Protein AF-A0A9P6WBA4-F1 (afdb_monomer_lite)

pLDDT: mean 80.74, std 16.91, range [35.25, 97.69]

Organism: Maudiozyma exigua (NCBI:txid34358)

Foldseek 3Di:
DDLVVLLLLLLVLVLLLVVLVVLLVVLVVVVVVCVVVVDDDPPVPVSVVVNVVSVVVNVVSVVVNVVSVVVSVVVCPDPDDDDDDNLCVLQVQLVVLQVVLVVVVVVVPDLVSSLVSLVSSLVSLVSLVPPPVPPDPPDDPPPPPDDNPDDPVVNVVSVVVSVVSVVVSVVSVVVVVVVVPDPDDDPDD

Radius of gyration: 21.52 Å; chains: 1; bounding box: 48×43×70 Å

Structure (mmCIF, N/CA/C/O backbone):
data_AF-A0A9P6WBA4-F1
#
_entry.id   AF-A0A9P6WBA4-F1
#
loop_
_atom_site.group_PDB
_atom_site.id
_atom_site.type_symbol
_atom_site.label_atom_id
_atom_site.label_alt_id
_atom_site.label_comp_id
_atom_site.label_asym_id
_atom_site.label_entity_id
_atom_site.label_seq_id
_atom_site.pdbx_PDB_ins_code
_atom_site.Cartn_x
_atom_site.Cartn_y
_atom_site.Cartn_z
_atom_site.occupancy
_atom_site.B_iso_or_equiv
_atom_site.auth_seq_id
_atom_site.auth_comp_id
_atom_site.auth_asym_id
_atom_site.auth_atom_id
_atom_site.pdbx_PDB_model_num
ATOM 1 N N . MET A 1 1 ? 5.058 -15.489 -19.023 1.00 56.38 1 MET A N 1
ATOM 2 C CA . MET A 1 1 ? 4.814 -14.542 -17.917 1.00 56.38 1 MET A CA 1
ATOM 3 C C . MET A 1 1 ? 4.386 -13.264 -18.589 1.00 56.38 1 MET A C 1
ATOM 5 O O . MET A 1 1 ? 5.094 -12.830 -19.488 1.00 56.38 1 MET A O 1
ATOM 9 N N . ASP A 1 2 ? 3.200 -12.772 -18.265 1.00 76.56 2 ASP A N 1
ATOM 10 C CA . ASP A 1 2 ? 2.519 -11.783 -19.099 1.00 76.56 2 ASP A CA 1
ATOM 11 C C . ASP A 1 2 ? 3.189 -10.408 -18.973 1.00 76.56 2 ASP A C 1
ATOM 13 O O . ASP A 1 2 ? 3.532 -9.987 -17.870 1.00 76.56 2 ASP A O 1
ATOM 17 N N . LEU A 1 3 ? 3.394 -9.713 -20.099 1.00 82.25 3 LEU A N 1
ATOM 18 C CA . LEU A 1 3 ? 4.033 -8.386 -20.162 1.00 82.25 3 LEU A CA 1
ATOM 19 C C . LEU A 1 3 ? 3.347 -7.369 -19.229 1.00 82.25 3 LEU A C 1
ATOM 21 O O . LEU A 1 3 ? 4.012 -6.547 -18.601 1.00 82.25 3 LEU A O 1
ATOM 25 N N . VAL A 1 4 ? 2.027 -7.501 -19.071 1.00 85.19 4 VAL A N 1
ATOM 26 C CA . VAL A 1 4 ? 1.194 -6.736 -18.131 1.00 85.19 4 VAL A CA 1
ATOM 27 C C . VAL A 1 4 ? 1.696 -6.882 -16.693 1.00 85.19 4 VAL A C 1
ATOM 29 O O . VAL A 1 4 ? 1.891 -5.882 -16.014 1.00 85.19 4 VAL A O 1
ATOM 32 N N . LEU A 1 5 ? 2.016 -8.101 -16.247 1.00 87.75 5 LEU A N 1
ATOM 33 C CA . LEU A 1 5 ? 2.497 -8.347 -14.885 1.00 87.75 5 LEU A CA 1
ATOM 34 C C . LEU A 1 5 ? 3.852 -7.672 -14.627 1.00 87.75 5 LEU A C 1
ATOM 36 O O . LEU A 1 5 ? 4.105 -7.189 -13.525 1.00 87.75 5 LEU A O 1
ATOM 40 N N . TYR A 1 6 ? 4.732 -7.626 -15.634 1.00 88.19 6 TYR A N 1
ATOM 41 C CA . TYR A 1 6 ? 5.999 -6.904 -15.513 1.00 88.19 6 TYR A CA 1
ATOM 42 C C . TYR A 1 6 ? 5.783 -5.394 -15.411 1.00 88.19 6 TYR A C 1
ATOM 44 O O . TYR A 1 6 ? 6.399 -4.764 -14.551 1.00 88.19 6 TYR A O 1
ATOM 52 N N . LYS A 1 7 ? 4.889 -4.832 -16.233 1.00 87.12 7 LYS A N 1
ATOM 53 C CA . LYS A 1 7 ? 4.515 -3.414 -16.181 1.00 87.12 7 LYS A CA 1
ATOM 54 C C . LYS A 1 7 ? 3.852 -3.038 -14.841 1.00 87.12 7 LYS A C 1
ATOM 56 O O . LYS A 1 7 ? 4.224 -2.044 -14.233 1.00 87.12 7 LYS A O 1
ATOM 61 N N . GLU A 1 8 ? 2.945 -3.856 -14.316 1.00 90.38 8 GLU A N 1
ATOM 62 C CA . GLU A 1 8 ? 2.339 -3.653 -12.990 1.00 90.38 8 GLU A CA 1
ATOM 63 C C . GLU A 1 8 ? 3.384 -3.691 -11.871 1.00 90.38 8 GLU A C 1
ATOM 65 O O . GLU A 1 8 ? 3.432 -2.813 -11.004 1.00 90.38 8 GLU A O 1
ATOM 70 N N . ALA A 1 9 ? 4.257 -4.700 -11.904 1.00 91.44 9 ALA A N 1
ATOM 71 C CA . ALA A 1 9 ? 5.277 -4.884 -10.886 1.00 91.44 9 ALA A CA 1
ATOM 72 C C . ALA A 1 9 ? 6.287 -3.730 -10.868 1.00 91.44 9 ALA A C 1
ATOM 74 O O . ALA A 1 9 ? 6.623 -3.251 -9.783 1.00 91.44 9 ALA A O 1
ATOM 75 N N . ILE A 1 10 ? 6.760 -3.259 -12.031 1.00 90.56 10 ILE A N 1
ATOM 76 C CA . ILE A 1 10 ? 7.707 -2.136 -12.073 1.00 90.56 10 ILE A CA 1
ATOM 77 C C . ILE A 1 10 ? 7.078 -0.865 -11.500 1.00 90.56 10 ILE A C 1
ATOM 79 O O . ILE A 1 10 ? 7.706 -0.220 -10.663 1.00 90.56 10 ILE A O 1
ATOM 83 N N . THR A 1 11 ? 5.827 -0.555 -11.845 1.00 88.88 11 THR A N 1
ATOM 84 C CA . THR A 1 11 ? 5.120 0.628 -11.335 1.00 88.88 11 THR A CA 1
ATOM 85 C C . THR A 1 11 ? 4.971 0.584 -9.809 1.00 88.88 11 THR A C 1
ATOM 87 O O . THR A 1 11 ? 5.241 1.572 -9.123 1.00 88.88 11 THR A O 1
ATOM 90 N N . LEU A 1 12 ? 4.640 -0.583 -9.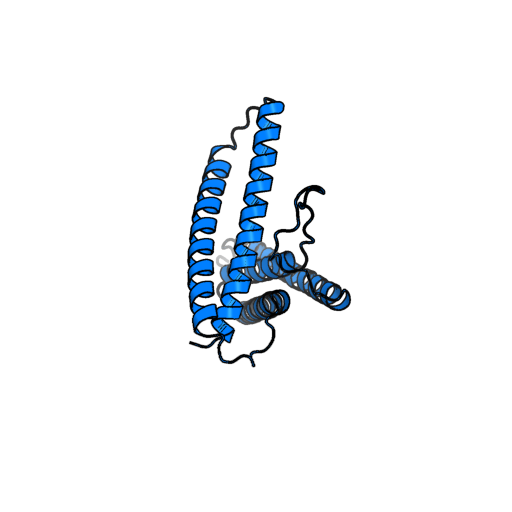241 1.00 91.75 12 LEU A N 1
ATOM 91 C CA . LEU A 1 12 ? 4.576 -0.775 -7.786 1.00 91.75 12 LEU A CA 1
ATOM 92 C C . LEU A 1 12 ? 5.949 -0.643 -7.104 1.00 91.75 12 LEU A C 1
ATOM 94 O O . LEU A 1 12 ? 6.053 -0.059 -6.018 1.00 91.75 12 LEU A O 1
ATOM 98 N N . TYR A 1 13 ? 7.012 -1.174 -7.717 1.00 93.25 13 TYR A N 1
ATOM 99 C CA . TYR A 1 13 ? 8.366 -1.034 -7.179 1.00 93.25 13 TYR A CA 1
ATOM 100 C C . TYR A 1 13 ? 8.850 0.414 -7.215 1.00 93.25 13 TYR A C 1
ATOM 102 O O . TYR A 1 13 ? 9.441 0.862 -6.234 1.00 93.25 13 TYR A O 1
ATOM 110 N N . LEU A 1 14 ? 8.559 1.161 -8.283 1.00 90.75 14 LEU A N 1
ATOM 111 C CA . LEU A 1 14 ? 8.896 2.582 -8.378 1.00 90.75 14 LEU A CA 1
ATOM 112 C C . LEU A 1 14 ? 8.199 3.396 -7.281 1.00 90.75 14 LEU A C 1
ATOM 114 O O . LEU A 1 14 ? 8.878 4.132 -6.566 1.00 90.75 14 LEU A O 1
ATOM 118 N N . LYS A 1 15 ? 6.896 3.177 -7.039 1.00 90.06 15 LYS A N 1
ATOM 119 C CA . LYS A 1 15 ? 6.202 3.842 -5.920 1.00 90.06 15 LYS A CA 1
ATOM 120 C C . LYS A 1 15 ? 6.785 3.464 -4.559 1.00 90.06 15 LYS A C 1
ATOM 122 O O . LYS A 1 15 ? 6.903 4.300 -3.667 1.00 90.06 15 LYS A O 1
ATOM 127 N N . SER A 1 16 ? 7.188 2.206 -4.388 1.00 92.31 16 SER A N 1
ATOM 128 C CA . SER A 1 16 ? 7.844 1.764 -3.152 1.00 92.31 16 SER A CA 1
ATOM 129 C C . SER A 1 16 ? 9.176 2.492 -2.934 1.00 92.31 16 SER A C 1
ATOM 131 O O . SER A 1 16 ? 9.456 2.937 -1.823 1.00 92.31 16 SER A O 1
ATOM 133 N N . LEU A 1 17 ? 9.984 2.648 -3.987 1.00 92.56 17 LEU A N 1
ATOM 134 C CA . LEU A 1 17 ? 11.254 3.378 -3.938 1.00 92.56 17 LEU A CA 1
ATOM 135 C C . LEU A 1 17 ? 11.052 4.863 -3.623 1.00 92.56 17 LEU A C 1
ATOM 137 O O . LEU A 1 17 ? 11.811 5.417 -2.830 1.00 92.56 17 LEU A O 1
ATOM 141 N N . GLU A 1 18 ? 10.015 5.484 -4.183 1.00 90.00 18 GLU A N 1
ATOM 142 C CA . GLU A 1 18 ? 9.620 6.866 -3.894 1.00 90.00 18 GLU A CA 1
ATOM 143 C C . GLU A 1 18 ? 9.323 7.062 -2.397 1.00 90.00 18 GLU A C 1
ATOM 145 O O . GLU A 1 18 ? 9.948 7.897 -1.741 1.00 90.00 18 GLU A O 1
ATOM 150 N N . ILE A 1 19 ? 8.464 6.217 -1.812 1.00 89.88 19 ILE A N 1
ATOM 151 C CA . ILE A 1 19 ? 8.088 6.290 -0.388 1.00 89.88 19 ILE A CA 1
ATOM 152 C C . ILE A 1 19 ? 9.297 6.045 0.528 1.00 89.88 19 ILE A C 1
ATOM 154 O O . ILE A 1 19 ? 9.482 6.731 1.541 1.00 89.88 19 ILE A O 1
ATOM 158 N N . LEU A 1 20 ? 10.144 5.069 0.190 1.00 92.50 20 LEU A N 1
ATOM 159 C CA . LEU A 1 20 ? 11.355 4.759 0.957 1.00 92.50 20 LEU A CA 1
ATOM 160 C C . LEU A 1 20 ? 12.369 5.909 0.889 1.00 92.50 20 LEU A C 1
ATOM 162 O O . LEU A 1 20 ? 12.943 6.282 1.914 1.00 92.50 20 LEU A O 1
ATOM 166 N N . SER A 1 21 ? 12.542 6.513 -0.290 1.00 91.19 21 SER A N 1
ATOM 167 C CA . SER A 1 21 ? 13.379 7.699 -0.490 1.00 91.19 21 SER A CA 1
ATOM 168 C C . SER A 1 21 ? 12.870 8.884 0.336 1.00 91.19 21 SER A C 1
ATOM 170 O O . SER A 1 21 ? 13.632 9.475 1.103 1.00 91.19 21 SER A O 1
ATOM 172 N N . LYS A 1 22 ? 11.561 9.167 0.287 1.00 88.88 22 LYS A N 1
ATOM 173 C CA . LYS A 1 22 ? 10.895 10.209 1.089 1.00 88.88 22 LYS A CA 1
ATOM 174 C C . LYS A 1 22 ? 11.114 10.003 2.591 1.00 88.88 22 LYS A C 1
ATOM 176 O O . LYS A 1 22 ? 11.488 10.934 3.306 1.00 88.88 22 LYS A O 1
ATOM 181 N N . SER A 1 23 ? 10.979 8.763 3.060 1.00 89.62 23 SER A N 1
ATOM 182 C CA . SER A 1 23 ? 11.225 8.388 4.461 1.00 89.62 23 SER A CA 1
ATOM 183 C C . SER A 1 23 ? 12.684 8.621 4.881 1.00 89.62 23 SER A C 1
ATOM 185 O O . SER A 1 23 ? 12.949 9.114 5.983 1.00 89.62 23 SER A O 1
ATOM 187 N N . MET A 1 24 ? 13.639 8.317 3.996 1.00 88.12 24 MET A N 1
ATOM 188 C CA . MET A 1 24 ? 15.066 8.553 4.227 1.00 88.12 24 MET A CA 1
ATOM 189 C C . MET A 1 24 ? 15.394 10.052 4.285 1.00 88.12 24 MET A C 1
ATOM 191 O O . MET A 1 24 ? 16.079 10.487 5.212 1.00 88.12 24 MET A O 1
ATOM 195 N N . LYS A 1 25 ? 14.859 10.854 3.352 1.00 88.81 25 LYS A N 1
ATOM 196 C CA . LYS A 1 25 ? 15.026 12.319 3.326 1.00 88.81 25 LYS A CA 1
ATOM 197 C C . LYS A 1 25 ? 14.477 12.973 4.592 1.00 88.81 25 LYS A C 1
ATOM 199 O O . LYS A 1 25 ? 15.194 13.727 5.248 1.00 88.81 25 LYS A O 1
ATOM 204 N N . MET A 1 26 ? 13.249 12.624 4.984 1.00 86.31 26 MET A N 1
ATOM 205 C CA . MET A 1 26 ? 12.617 13.121 6.211 1.00 86.31 26 MET A CA 1
ATOM 206 C C . MET A 1 26 ? 13.459 12.790 7.450 1.00 86.31 26 MET A C 1
ATOM 208 O O . MET A 1 26 ? 13.725 13.657 8.285 1.00 86.31 26 MET A O 1
ATOM 212 N N . THR A 1 27 ? 13.941 11.547 7.548 1.00 86.69 27 THR A N 1
ATOM 213 C CA . THR A 1 27 ? 14.783 11.131 8.677 1.00 86.69 27 THR A CA 1
ATOM 214 C C . THR A 1 27 ? 16.120 11.874 8.693 1.00 86.69 27 THR A C 1
ATOM 216 O O . THR A 1 27 ? 16.582 12.283 9.758 1.00 86.69 27 THR A O 1
ATOM 219 N N . SER A 1 28 ? 16.727 12.100 7.524 1.00 85.69 28 SER A N 1
ATOM 220 C CA . SER A 1 28 ? 17.975 12.856 7.403 1.00 85.69 28 SER A CA 1
ATOM 221 C C . SER A 1 28 ? 17.799 14.317 7.816 1.00 85.69 28 SER A C 1
ATOM 223 O O . SER A 1 28 ? 18.623 14.835 8.565 1.00 85.69 28 SER A O 1
ATOM 225 N N . LEU A 1 29 ? 16.721 14.977 7.376 1.00 84.81 29 LEU A N 1
ATOM 226 C CA . LEU A 1 29 ? 16.421 16.365 7.738 1.00 84.81 29 LEU A CA 1
ATOM 227 C C . LEU A 1 29 ? 16.250 16.516 9.254 1.00 84.81 29 LEU A C 1
ATOM 229 O O . LEU A 1 29 ? 16.840 17.405 9.868 1.00 84.81 29 LEU A O 1
ATOM 233 N N . TRP A 1 30 ? 15.491 15.606 9.871 1.00 83.88 30 TRP A N 1
ATOM 234 C CA . TRP A 1 30 ? 15.334 15.570 11.322 1.00 83.88 30 TRP A CA 1
ATOM 235 C C . TRP A 1 30 ? 16.675 15.366 12.037 1.00 83.88 30 TRP A C 1
ATOM 237 O O . TRP A 1 30 ? 16.968 16.063 13.008 1.00 83.88 30 TRP A O 1
ATOM 247 N N . TRP A 1 31 ? 17.516 14.452 11.538 1.00 82.38 31 TRP A N 1
ATOM 248 C CA . TRP A 1 31 ? 18.834 14.179 12.111 1.00 82.38 31 TRP A CA 1
ATOM 249 C C . TRP A 1 31 ? 19.738 15.417 12.079 1.00 82.38 31 TRP A C 1
ATOM 251 O O . TRP A 1 31 ? 20.352 15.742 13.096 1.00 82.38 31 TRP A O 1
ATOM 261 N N . PHE A 1 32 ? 19.784 16.152 10.962 1.00 81.38 32 PHE A N 1
ATOM 262 C CA . PHE A 1 32 ? 20.559 17.394 10.858 1.00 81.38 32 PHE A CA 1
ATOM 263 C C . PHE A 1 32 ? 20.049 18.479 11.813 1.00 81.38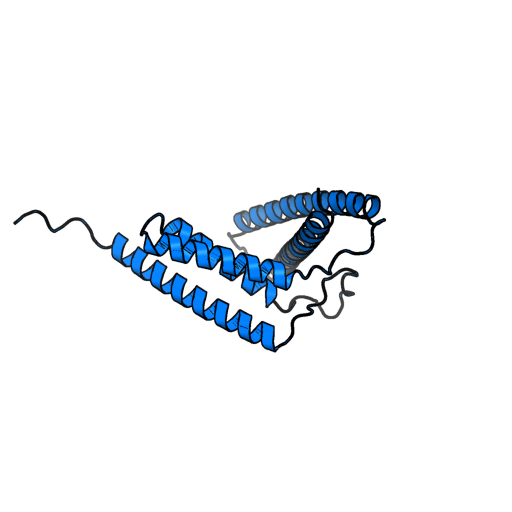 32 PHE A C 1
ATOM 265 O O . PHE A 1 32 ? 20.843 19.044 12.564 1.00 81.38 32 PHE A O 1
ATOM 272 N N . ASN A 1 33 ? 18.732 18.698 11.868 1.00 81.19 33 ASN A N 1
ATOM 273 C CA . ASN A 1 33 ? 18.113 19.671 12.777 1.00 81.19 33 ASN A CA 1
ATOM 274 C C . ASN A 1 33 ? 18.321 19.318 14.262 1.00 81.19 33 ASN A C 1
ATOM 276 O O . ASN A 1 33 ? 18.331 20.189 15.132 1.00 81.19 33 ASN A O 1
ATOM 280 N N . GLN A 1 34 ? 18.507 18.036 14.579 1.00 75.81 34 GLN A N 1
ATOM 281 C CA . GLN A 1 34 ? 18.843 17.615 15.936 1.00 75.81 34 GLN A CA 1
ATOM 282 C C . GLN A 1 34 ? 20.286 17.926 16.320 1.00 75.81 34 GLN A C 1
ATOM 284 O O . GLN A 1 34 ? 20.529 18.356 17.449 1.00 75.81 34 GLN A O 1
ATOM 289 N N . HIS A 1 35 ? 21.232 17.771 15.390 1.00 65.06 35 HIS A N 1
ATOM 290 C CA . HIS A 1 35 ? 22.630 18.137 15.635 1.00 65.06 35 HIS A CA 1
ATOM 291 C C . HIS A 1 35 ? 22.792 19.647 15.830 1.00 65.06 35 HIS A C 1
ATOM 293 O O . HIS A 1 35 ? 23.635 20.064 16.621 1.00 65.06 35 HIS A O 1
ATOM 299 N N . THR A 1 36 ? 21.962 20.470 15.180 1.00 71.19 36 THR A N 1
ATOM 300 C CA . THR A 1 36 ? 21.986 21.928 15.375 1.00 71.19 36 THR A CA 1
ATOM 301 C C . THR A 1 36 ? 21.398 22.358 16.719 1.00 71.19 36 THR A C 1
ATOM 303 O O . THR A 1 36 ? 21.879 23.321 17.309 1.00 71.19 36 THR A O 1
ATOM 306 N N . ASN A 1 37 ? 20.389 21.646 17.231 1.00 73.69 37 ASN A N 1
ATOM 307 C CA . ASN A 1 37 ? 19.654 22.044 18.439 1.00 73.69 37 ASN A CA 1
ATOM 308 C C . ASN A 1 37 ? 20.171 21.405 19.741 1.00 73.69 37 ASN A C 1
ATOM 310 O O . ASN A 1 37 ? 19.637 21.697 20.809 1.00 73.69 37 ASN A O 1
ATOM 314 N N . ASN A 1 38 ? 21.202 20.551 19.675 1.00 65.31 38 ASN A N 1
ATOM 315 C CA . ASN A 1 38 ? 21.869 19.930 20.830 1.00 65.31 38 ASN A CA 1
ATOM 316 C C . ASN A 1 38 ? 20.897 19.249 21.826 1.00 65.31 38 ASN A C 1
ATOM 318 O O . ASN A 1 38 ? 21.146 19.205 23.033 1.00 65.31 38 ASN A O 1
ATOM 322 N N . THR A 1 39 ? 19.760 18.729 21.340 1.00 66.44 39 THR A N 1
ATOM 323 C CA . THR A 1 39 ? 18.775 18.061 22.200 1.00 66.44 39 THR A CA 1
ATOM 324 C C . THR A 1 39 ? 19.095 16.569 22.313 1.00 66.44 39 THR A C 1
ATOM 326 O O . THR A 1 39 ? 18.863 15.761 21.410 1.00 66.44 39 THR A O 1
ATOM 329 N N . SER A 1 40 ? 19.657 16.183 23.457 1.00 58.06 40 SER A N 1
ATOM 330 C CA . SER A 1 40 ? 19.949 14.789 23.796 1.00 58.06 40 SER A CA 1
ATOM 331 C C . SER A 1 40 ? 18.656 13.973 23.822 1.00 58.06 40 SER A C 1
ATOM 333 O O . SER A 1 40 ? 17.854 14.113 24.744 1.00 58.06 40 SER A O 1
ATOM 335 N N . THR A 1 41 ? 18.423 13.115 22.826 1.00 59.81 41 THR A N 1
ATOM 336 C CA . THR A 1 41 ? 17.193 12.308 22.762 1.00 59.81 41 THR A CA 1
ATOM 337 C C . THR A 1 41 ? 17.473 10.807 22.710 1.00 59.81 41 THR A C 1
ATOM 339 O O . THR A 1 41 ? 18.007 10.258 21.752 1.00 59.81 41 THR A O 1
ATOM 342 N N . SER A 1 42 ? 17.009 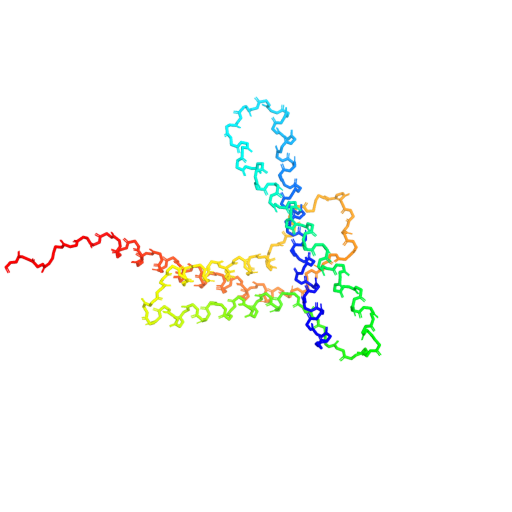10.139 23.767 1.00 56.19 42 SER A N 1
ATOM 343 C CA . SER A 1 42 ? 16.999 8.697 24.062 1.00 56.19 42 SER A CA 1
ATOM 344 C C . SER A 1 42 ? 16.326 7.787 23.008 1.00 56.19 42 SER A C 1
ATOM 346 O O . SER A 1 42 ? 16.254 6.577 23.208 1.00 56.19 42 SER A O 1
ATOM 348 N N . ASN A 1 43 ? 15.825 8.326 21.891 1.00 60.28 43 ASN A N 1
ATOM 349 C CA . ASN A 1 43 ? 15.030 7.596 20.892 1.00 60.28 43 ASN A CA 1
ATOM 350 C C . ASN A 1 43 ? 15.836 7.159 19.649 1.00 60.28 43 ASN A C 1
ATOM 352 O O . ASN A 1 43 ? 15.256 6.693 18.667 1.00 60.28 43 ASN A O 1
ATOM 356 N N . SER A 1 44 ? 17.169 7.281 19.681 1.00 69.69 44 SER A N 1
ATOM 357 C CA . SER A 1 44 ? 18.036 7.043 18.518 1.00 69.69 44 SER A CA 1
ATOM 358 C C . SER A 1 44 ? 18.066 5.588 18.044 1.00 69.69 44 SER A C 1
ATOM 360 O O . SER A 1 44 ? 18.164 5.361 16.843 1.00 69.69 44 SER A O 1
ATOM 362 N N . LEU A 1 45 ? 17.943 4.596 18.936 1.00 80.81 45 LEU A N 1
ATOM 363 C CA . LEU A 1 45 ? 18.128 3.189 18.554 1.00 80.81 45 LEU A CA 1
ATOM 364 C C . LEU A 1 45 ? 17.012 2.679 17.634 1.00 80.81 45 LEU A C 1
ATOM 366 O O . LEU A 1 45 ? 17.293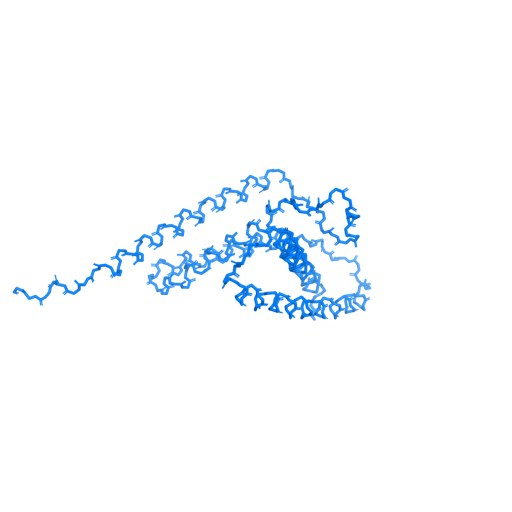 2.083 16.599 1.00 80.81 45 LEU A O 1
ATOM 370 N N . ARG A 1 46 ? 15.743 2.942 17.976 1.00 84.00 46 ARG A N 1
ATOM 371 C CA . ARG A 1 46 ? 14.598 2.514 17.154 1.00 84.00 46 ARG A CA 1
ATOM 372 C C . ARG A 1 46 ? 14.591 3.219 15.799 1.00 84.00 46 ARG A C 1
ATOM 374 O O . ARG A 1 46 ? 14.292 2.585 14.794 1.00 84.00 46 ARG A O 1
ATOM 381 N N . LEU A 1 47 ? 14.945 4.504 15.778 1.00 85.31 47 LEU A N 1
ATOM 382 C CA . LEU A 1 47 ? 15.086 5.260 14.538 1.00 85.31 47 LEU A CA 1
ATOM 383 C C . LEU A 1 47 ? 16.237 4.710 13.684 1.00 85.31 47 LEU A C 1
ATOM 385 O O . LEU A 1 47 ? 16.072 4.539 12.484 1.00 85.31 47 LEU A O 1
ATOM 389 N N . ASN A 1 48 ? 17.373 4.373 14.297 1.00 87.56 48 ASN A N 1
ATOM 390 C CA . ASN A 1 48 ? 18.519 3.798 13.595 1.00 87.56 48 ASN A CA 1
ATOM 391 C C . ASN A 1 48 ? 18.165 2.443 12.961 1.00 87.56 48 ASN A C 1
ATOM 393 O O . ASN A 1 48 ? 18.404 2.247 11.773 1.00 87.56 48 ASN A O 1
ATOM 397 N N . LEU A 1 49 ? 17.500 1.558 13.710 1.00 91.75 49 LEU A N 1
ATOM 398 C CA . LEU A 1 49 ? 16.995 0.287 13.180 1.00 91.75 49 LEU A CA 1
ATOM 399 C C . LEU A 1 49 ? 15.993 0.497 12.036 1.00 91.75 49 LEU A C 1
ATOM 401 O O . LEU A 1 49 ? 16.047 -0.216 11.037 1.00 91.75 49 LEU A O 1
ATOM 405 N N . LEU A 1 50 ? 15.106 1.491 12.147 1.00 90.75 50 LEU A N 1
ATOM 406 C CA . LEU A 1 50 ? 14.163 1.826 11.080 1.00 90.75 50 LEU A CA 1
ATOM 407 C C . LEU A 1 50 ? 14.888 2.310 9.817 1.00 90.75 50 LEU A C 1
ATOM 409 O O . LEU A 1 50 ? 14.552 1.869 8.725 1.00 90.75 50 LEU A O 1
ATOM 413 N N . VAL A 1 51 ? 15.900 3.169 9.950 1.00 91.88 51 VAL A N 1
ATOM 414 C CA . VAL A 1 51 ? 16.713 3.647 8.818 1.00 91.88 51 VAL A CA 1
ATOM 415 C C . VAL A 1 51 ? 17.465 2.500 8.148 1.00 91.88 51 VAL A C 1
ATOM 417 O O . VAL A 1 51 ? 17.492 2.424 6.920 1.00 91.88 51 VAL A O 1
ATOM 420 N N . GLN A 1 52 ? 18.051 1.593 8.933 1.00 92.81 52 GLN A N 1
ATOM 421 C CA . GLN A 1 52 ? 18.705 0.396 8.399 1.00 92.81 52 GLN A CA 1
ATOM 422 C C . GLN A 1 52 ? 17.712 -0.459 7.608 1.00 92.81 52 GLN A C 1
ATOM 424 O O . GLN A 1 52 ? 17.980 -0.795 6.457 1.00 92.81 52 GLN A O 1
ATOM 429 N N . TRP A 1 53 ? 16.530 -0.706 8.175 1.00 95.12 53 TRP A N 1
ATOM 430 C CA . TRP A 1 53 ? 15.469 -1.450 7.503 1.00 95.12 53 TRP A CA 1
ATOM 431 C C . TRP A 1 53 ? 14.992 -0.767 6.212 1.00 95.12 53 TRP A C 1
ATOM 433 O O . TRP A 1 53 ? 14.832 -1.432 5.189 1.00 95.12 53 TRP A O 1
ATOM 443 N N . ILE A 1 54 ? 14.813 0.561 6.220 1.00 95.38 54 ILE A N 1
ATOM 444 C CA . ILE A 1 54 ? 14.452 1.340 5.023 1.00 95.38 54 ILE A CA 1
ATOM 445 C C . ILE A 1 54 ? 15.520 1.161 3.942 1.00 95.38 54 ILE A C 1
ATOM 447 O O . ILE A 1 54 ? 15.180 0.922 2.785 1.00 95.38 54 ILE A O 1
ATOM 451 N N . ARG A 1 55 ? 16.805 1.235 4.307 1.00 95.62 55 ARG A N 1
ATOM 452 C CA . ARG A 1 55 ? 17.925 1.081 3.369 1.00 95.62 55 ARG A CA 1
ATOM 453 C C . ARG A 1 55 ? 17.990 -0.324 2.771 1.00 95.62 55 ARG A C 1
ATOM 455 O O . ARG A 1 55 ? 18.174 -0.462 1.564 1.00 95.62 55 ARG A O 1
ATOM 462 N N . GLU A 1 56 ? 17.832 -1.355 3.596 1.00 97.19 56 GLU A N 1
ATOM 463 C CA . GLU A 1 56 ? 17.775 -2.747 3.139 1.00 97.19 56 GLU A CA 1
ATOM 464 C C . GLU A 1 56 ? 16.614 -2.956 2.165 1.00 97.19 56 GLU A C 1
ATOM 466 O O . GLU A 1 56 ? 16.809 -3.485 1.068 1.00 97.19 56 GLU A O 1
ATOM 471 N N . ARG A 1 57 ? 15.421 -2.463 2.520 1.00 96.12 57 ARG A N 1
ATOM 472 C CA . ARG A 1 57 ? 14.232 -2.568 1.674 1.00 96.12 57 ARG A CA 1
ATOM 473 C C . ARG A 1 57 ? 14.372 -1.783 0.371 1.00 96.12 57 ARG A C 1
ATOM 475 O O . ARG A 1 57 ? 13.935 -2.272 -0.667 1.00 96.12 57 ARG A O 1
ATOM 482 N N . PHE A 1 58 ? 14.987 -0.602 0.405 1.00 97.38 58 PHE A N 1
ATOM 483 C CA . PHE A 1 58 ? 15.244 0.203 -0.789 1.00 97.38 58 PHE A CA 1
ATOM 484 C C . PHE A 1 58 ? 16.126 -0.557 -1.779 1.00 97.38 58 PHE A C 1
ATOM 486 O O . PHE A 1 58 ? 15.765 -0.683 -2.946 1.00 97.38 58 PHE A O 1
ATOM 493 N N . ASN A 1 59 ? 17.235 -1.132 -1.306 1.00 96.31 59 ASN A N 1
ATOM 494 C CA . ASN A 1 59 ? 18.137 -1.911 -2.153 1.00 96.31 59 ASN A CA 1
ATOM 495 C C . ASN A 1 59 ? 17.439 -3.145 -2.743 1.00 96.31 59 ASN A C 1
ATOM 497 O O . ASN A 1 59 ? 17.571 -3.414 -3.934 1.00 96.31 59 ASN A O 1
ATOM 501 N N . GLU A 1 60 ? 16.651 -3.864 -1.937 1.00 96.12 60 GLU A N 1
ATOM 502 C CA . GLU A 1 60 ? 15.873 -5.016 -2.405 1.00 96.12 60 GLU A CA 1
ATOM 503 C C . GLU A 1 60 ? 14.876 -4.624 -3.511 1.00 96.12 60 GLU A C 1
ATOM 505 O O . GLU A 1 60 ? 14.800 -5.288 -4.549 1.00 96.12 60 GLU A O 1
ATOM 510 N N . CYS A 1 61 ? 14.114 -3.546 -3.304 1.00 95.19 61 CYS A N 1
ATOM 511 C CA . CYS A 1 61 ? 13.168 -3.026 -4.291 1.00 95.19 61 CYS A CA 1
ATOM 512 C C . CYS A 1 61 ? 13.881 -2.560 -5.566 1.00 95.19 61 CYS A C 1
ATOM 514 O O . CYS A 1 61 ? 13.398 -2.851 -6.658 1.00 95.19 61 CYS A O 1
ATOM 516 N N . LEU A 1 62 ? 15.033 -1.897 -5.439 1.00 94.62 62 LEU A N 1
ATOM 517 C CA . LEU A 1 62 ? 15.805 -1.389 -6.571 1.00 94.62 62 LEU A CA 1
ATOM 518 C C . LEU A 1 62 ? 16.311 -2.532 -7.452 1.00 94.62 62 LEU A C 1
ATOM 520 O O . LEU A 1 62 ? 16.053 -2.533 -8.651 1.00 94.62 62 LEU A O 1
ATOM 524 N N . THR A 1 63 ? 16.936 -3.554 -6.861 1.00 96.19 63 THR A N 1
ATOM 525 C CA . THR A 1 63 ? 17.421 -4.716 -7.621 1.00 96.19 63 THR A CA 1
ATOM 526 C C . THR A 1 63 ? 16.284 -5.431 -8.355 1.00 96.19 63 THR A C 1
ATOM 528 O O . THR A 1 63 ? 16.443 -5.835 -9.508 1.00 96.19 63 THR A O 1
ATOM 531 N N . LYS A 1 64 ? 15.108 -5.576 -7.725 1.00 94.69 64 LYS A N 1
ATOM 532 C CA . LYS A 1 64 ? 13.936 -6.186 -8.378 1.00 94.69 64 LYS A CA 1
ATOM 533 C C . LYS A 1 64 ? 13.381 -5.309 -9.503 1.00 94.69 64 LYS A C 1
ATOM 535 O O . LYS A 1 64 ? 13.027 -5.844 -10.552 1.00 94.69 64 LYS A O 1
ATOM 540 N N . ALA A 1 65 ? 13.340 -3.992 -9.310 1.00 93.31 65 ALA A N 1
ATOM 541 C CA . ALA A 1 65 ? 12.921 -3.039 -10.333 1.00 93.31 65 ALA A CA 1
ATOM 542 C C . ALA A 1 65 ? 13.850 -3.085 -11.556 1.00 93.31 65 ALA A C 1
ATOM 544 O O . ALA A 1 65 ? 13.378 -3.212 -12.683 1.00 93.31 65 ALA A O 1
ATOM 545 N N . GLU A 1 66 ? 15.167 -3.061 -11.345 1.00 92.31 66 GLU A N 1
ATOM 546 C CA . GLU A 1 66 ? 16.164 -3.165 -12.417 1.00 92.31 66 GLU A CA 1
ATOM 547 C C . GLU A 1 66 ? 16.042 -4.487 -13.179 1.00 92.31 66 GLU A C 1
ATOM 549 O O . GLU A 1 66 ? 16.018 -4.495 -14.410 1.00 92.31 66 GLU A O 1
ATOM 554 N N . TYR A 1 67 ? 15.874 -5.599 -12.459 1.00 91.75 67 TYR A N 1
ATOM 555 C CA . TYR A 1 67 ? 15.661 -6.912 -13.064 1.00 91.75 67 TYR A CA 1
ATOM 556 C C . TYR A 1 67 ? 14.416 -6.955 -13.960 1.00 91.75 67 TYR A C 1
ATOM 558 O O . TYR A 1 67 ? 14.463 -7.475 -15.075 1.00 91.75 67 TYR A O 1
ATOM 566 N N . ILE A 1 68 ? 13.297 -6.400 -13.488 1.00 89.94 68 ILE A N 1
ATOM 567 C CA . ILE A 1 68 ? 12.053 -6.338 -14.262 1.00 89.94 68 ILE A CA 1
ATOM 568 C C . ILE A 1 68 ? 12.212 -5.407 -15.463 1.00 89.94 68 ILE A C 1
ATOM 570 O O . ILE A 1 68 ? 11.747 -5.745 -16.545 1.00 89.94 68 ILE A O 1
ATOM 574 N N . LYS A 1 69 ? 12.906 -4.276 -15.304 1.00 87.88 69 LYS A N 1
ATOM 575 C CA . LYS A 1 69 ? 13.154 -3.319 -16.387 1.00 87.88 69 LYS A CA 1
ATOM 576 C C . LYS A 1 69 ? 13.948 -3.946 -17.532 1.00 87.88 69 LYS A C 1
ATOM 578 O O . LYS A 1 69 ? 13.565 -3.775 -18.684 1.00 87.88 69 LYS A O 1
ATOM 583 N N . VAL A 1 70 ? 15.004 -4.706 -17.228 1.00 88.94 70 VAL A N 1
ATOM 584 C CA . VAL A 1 70 ? 15.774 -5.446 -18.247 1.00 88.94 70 VAL A CA 1
ATOM 585 C C . VAL A 1 70 ? 14.864 -6.410 -19.006 1.00 88.94 70 VAL A C 1
ATOM 587 O O . VAL A 1 70 ? 14.828 -6.387 -20.233 1.00 88.94 70 VAL A O 1
ATOM 590 N N . LYS A 1 71 ? 14.051 -7.188 -18.284 1.00 86.81 71 LYS A N 1
ATOM 591 C CA . LYS A 1 71 ? 13.088 -8.105 -18.905 1.00 86.81 71 LYS A CA 1
ATOM 592 C C . LYS A 1 71 ? 12.027 -7.399 -19.733 1.00 86.81 71 LYS A C 1
ATOM 594 O O . LYS A 1 71 ? 11.592 -7.944 -20.739 1.00 86.81 71 LYS A O 1
ATOM 599 N N . LEU A 1 72 ? 11.577 -6.223 -19.312 1.00 83.25 72 LEU A N 1
ATOM 600 C CA . LEU A 1 72 ? 10.580 -5.461 -20.050 1.00 83.25 72 LEU A CA 1
ATOM 601 C C . LEU A 1 72 ? 11.127 -5.079 -21.427 1.00 83.25 72 LEU A C 1
ATOM 603 O O . LEU A 1 72 ? 10.487 -5.380 -22.424 1.00 83.25 72 LEU A O 1
ATOM 607 N N . VAL A 1 73 ? 12.352 -4.544 -21.474 1.00 82.62 73 VAL A N 1
ATOM 608 C CA . VAL A 1 73 ? 13.047 -4.166 -22.717 1.00 82.62 73 VAL A CA 1
ATOM 609 C C . VAL A 1 73 ? 13.229 -5.363 -23.657 1.00 82.62 73 VAL A C 1
ATOM 611 O O . VAL A 1 73 ? 13.069 -5.224 -24.864 1.00 82.62 73 VAL A O 1
ATOM 614 N N . GLU A 1 74 ? 13.514 -6.552 -23.123 1.00 81.56 74 GLU A N 1
ATOM 615 C CA . GLU A 1 74 ? 13.625 -7.781 -23.924 1.00 81.56 74 GLU A CA 1
ATOM 616 C C . GLU A 1 74 ? 12.287 -8.232 -24.541 1.00 81.56 74 GLU A C 1
ATOM 618 O O . GLU A 1 74 ? 12.284 -8.899 -25.575 1.00 81.56 74 GLU A O 1
ATOM 623 N N . ASN A 1 75 ? 11.152 -7.889 -23.919 1.00 75.50 75 ASN A N 1
ATOM 624 C CA . ASN A 1 75 ? 9.813 -8.348 -24.310 1.00 75.50 75 ASN A CA 1
ATOM 625 C C . ASN A 1 75 ? 8.954 -7.268 -25.002 1.00 75.50 75 ASN A C 1
ATOM 627 O O . ASN A 1 75 ? 7.874 -7.592 -25.498 1.00 75.50 75 ASN A O 1
ATOM 631 N N . ASP A 1 76 ? 9.421 -6.018 -25.075 1.00 66.88 76 ASP A N 1
ATOM 632 C CA . ASP A 1 76 ? 8.676 -4.842 -25.570 1.00 66.88 76 ASP A CA 1
ATOM 633 C C . ASP A 1 76 ? 8.464 -4.812 -27.100 1.00 66.88 76 ASP A C 1
ATOM 635 O O . ASP A 1 76 ? 7.962 -3.842 -27.654 1.00 66.88 76 ASP A O 1
ATOM 639 N N . LEU A 1 77 ? 8.817 -5.884 -27.822 1.00 58.59 77 LEU A N 1
ATOM 640 C CA . LEU A 1 77 ? 8.628 -5.980 -29.278 1.00 58.59 77 LEU A CA 1
ATOM 641 C C . LEU A 1 77 ? 7.151 -6.132 -29.710 1.00 58.59 77 LEU A C 1
ATOM 643 O O . LEU A 1 77 ? 6.873 -6.125 -30.907 1.00 58.59 77 LEU A O 1
ATOM 647 N N . ASN A 1 78 ? 6.208 -6.266 -28.768 1.00 57.09 78 ASN A N 1
ATOM 648 C CA . ASN A 1 78 ? 4.769 -6.418 -29.024 1.00 57.09 78 ASN A CA 1
ATOM 649 C C . ASN A 1 78 ? 3.973 -5.264 -28.381 1.00 57.09 78 ASN A C 1
ATOM 651 O O . ASN A 1 78 ? 3.309 -5.422 -27.353 1.00 57.09 78 ASN A O 1
ATOM 655 N N . ASP A 1 79 ? 4.068 -4.098 -29.013 1.00 59.66 79 ASP A N 1
ATOM 656 C CA . ASP A 1 79 ? 3.542 -2.790 -28.597 1.00 59.66 79 ASP A CA 1
ATOM 657 C C . ASP A 1 79 ? 2.006 -2.652 -28.730 1.00 59.66 79 ASP A C 1
ATOM 659 O O . ASP A 1 79 ? 1.492 -1.848 -29.503 1.00 59.66 79 ASP A O 1
ATOM 663 N N . HIS A 1 80 ? 1.237 -3.480 -28.012 1.00 60.12 80 HIS A N 1
ATOM 664 C CA . HIS A 1 80 ? -0.236 -3.379 -27.934 1.00 60.12 80 HIS A CA 1
ATOM 665 C C . HIS A 1 80 ? -0.783 -3.602 -26.514 1.00 60.12 80 HIS A C 1
ATOM 667 O O . HIS A 1 80 ? -1.904 -4.080 -26.340 1.00 60.12 80 HIS A O 1
ATOM 673 N N . THR A 1 81 ? 0.003 -3.315 -25.476 1.00 64.62 81 THR A N 1
ATOM 674 C CA . THR A 1 81 ? -0.448 -3.517 -24.089 1.00 64.62 81 THR A CA 1
ATOM 675 C C . THR A 1 81 ? -1.011 -2.236 -23.491 1.00 64.62 81 THR A C 1
ATOM 677 O O . THR A 1 81 ? -0.387 -1.187 -23.596 1.00 64.62 81 THR A O 1
ATOM 680 N N . GLU A 1 82 ? -2.187 -2.363 -22.872 1.00 71.06 82 GLU A N 1
ATOM 681 C CA . GLU A 1 82 ? -2.930 -1.305 -22.180 1.00 71.06 82 GLU A CA 1
ATOM 682 C C . GLU A 1 82 ? -2.055 -0.550 -21.164 1.00 71.06 82 GLU A C 1
ATOM 684 O O . GLU A 1 82 ? -1.163 -1.133 -20.533 1.00 71.06 82 GLU A O 1
ATOM 689 N N . ASP A 1 83 ? -2.318 0.749 -21.016 1.00 76.19 83 ASP A N 1
ATOM 690 C CA . ASP A 1 83 ? -1.634 1.598 -20.046 1.00 76.19 83 ASP A CA 1
ATOM 691 C C . ASP A 1 83 ? -1.954 1.154 -18.615 1.00 76.19 83 ASP A C 1
ATOM 693 O O . ASP A 1 83 ? -3.100 0.864 -18.260 1.00 76.19 83 ASP A O 1
ATOM 697 N N . ILE A 1 84 ? -0.924 1.105 -17.772 1.00 84.62 84 ILE A N 1
ATOM 698 C CA . ILE A 1 84 ? -1.051 0.668 -16.382 1.00 84.62 84 ILE A CA 1
ATOM 699 C C . ILE A 1 84 ? -0.971 1.870 -15.457 1.00 84.62 84 ILE A C 1
ATOM 701 O O . ILE A 1 84 ? 0.070 2.512 -15.326 1.00 84.62 84 ILE A O 1
ATOM 705 N N . PHE A 1 85 ? -2.080 2.114 -14.768 1.00 87.56 85 PHE A N 1
ATOM 706 C CA . PHE A 1 85 ? -2.226 3.185 -13.792 1.00 87.56 85 PHE A CA 1
ATOM 707 C C . PHE A 1 85 ? -2.006 2.642 -12.381 1.00 87.56 85 PHE A C 1
ATOM 709 O O . PHE A 1 85 ? -2.717 1.739 -11.924 1.00 87.56 85 PHE A O 1
ATOM 716 N N . LEU A 1 86 ? -1.024 3.207 -11.679 1.00 88.00 86 LEU A N 1
ATOM 717 C CA . LEU A 1 86 ? -0.684 2.826 -10.308 1.00 88.00 86 LEU A CA 1
ATOM 718 C C . LEU A 1 86 ? -1.881 2.990 -9.373 1.00 88.00 86 LEU A C 1
ATOM 720 O O . LEU A 1 86 ? -2.148 2.143 -8.522 1.00 88.00 86 LEU A O 1
ATOM 724 N N . GLU A 1 87 ? -2.589 4.099 -9.527 1.00 89.19 87 GLU A N 1
ATOM 725 C CA . GLU A 1 87 ? -3.656 4.517 -8.635 1.00 89.19 87 GLU A CA 1
ATOM 726 C C . GLU A 1 87 ? -4.850 3.582 -8.759 1.00 89.19 87 GLU A C 1
ATOM 728 O O . GLU A 1 87 ? -5.411 3.167 -7.746 1.00 89.19 87 GLU A O 1
ATOM 733 N N . LYS A 1 88 ? -5.152 3.139 -9.985 1.00 90.81 88 LYS A N 1
ATOM 734 C CA . LYS A 1 88 ? -6.133 2.082 -10.233 1.00 90.81 88 LYS A CA 1
ATOM 735 C C . LYS A 1 88 ? -5.719 0.771 -9.560 1.00 90.81 88 LYS A C 1
ATOM 737 O O . LYS A 1 88 ? -6.537 0.161 -8.878 1.00 90.81 88 LYS A O 1
ATOM 742 N N . LEU A 1 89 ? -4.454 0.362 -9.691 1.00 92.31 89 LEU A N 1
ATOM 743 C CA . LEU A 1 89 ? -3.928 -0.856 -9.060 1.00 92.31 89 LEU A CA 1
ATOM 744 C C . LEU A 1 89 ? -4.073 -0.831 -7.532 1.00 92.31 89 LEU A C 1
ATOM 746 O O . LEU A 1 89 ? -4.544 -1.795 -6.924 1.00 92.31 89 LEU A O 1
ATOM 750 N N . LEU A 1 90 ? -3.667 0.277 -6.908 1.00 93.25 90 LEU A N 1
ATOM 751 C CA . LEU A 1 90 ? -3.741 0.453 -5.460 1.00 93.25 90 LEU A CA 1
ATOM 752 C C . LEU A 1 90 ? -5.194 0.530 -4.980 1.00 93.25 90 LEU A C 1
ATOM 754 O O . LEU A 1 90 ? -5.529 -0.089 -3.969 1.00 93.25 90 LEU A O 1
ATOM 758 N N . TYR A 1 91 ? -6.054 1.234 -5.716 1.00 95.06 91 TYR A N 1
ATOM 759 C CA . TYR A 1 91 ? -7.479 1.350 -5.426 1.00 95.06 91 TYR A CA 1
ATOM 760 C C . TYR A 1 91 ? -8.186 -0.007 -5.492 1.00 95.06 91 TYR A C 1
ATOM 762 O O . TYR A 1 91 ? -8.780 -0.439 -4.499 1.00 95.06 91 TYR A O 1
ATOM 770 N N . ASP A 1 92 ? -8.068 -0.713 -6.620 1.00 95.69 92 ASP A N 1
ATOM 771 C CA . ASP A 1 92 ? -8.703 -2.015 -6.838 1.00 95.69 92 ASP A CA 1
ATOM 772 C C . ASP A 1 92 ? -8.271 -3.000 -5.742 1.00 95.69 92 ASP A C 1
ATOM 774 O O . ASP A 1 92 ? -9.104 -3.663 -5.110 1.00 95.69 92 ASP A O 1
ATOM 778 N N . ARG A 1 93 ? -6.966 -3.028 -5.432 1.00 96.81 93 ARG A N 1
ATOM 779 C CA . ARG A 1 93 ? -6.420 -3.906 -4.396 1.00 96.81 93 ARG A CA 1
ATOM 780 C C . ARG A 1 93 ? -6.882 -3.526 -2.988 1.00 96.81 93 ARG A C 1
ATOM 782 O O . ARG A 1 93 ? -7.205 -4.417 -2.200 1.00 96.81 93 ARG A O 1
ATOM 789 N N . ALA A 1 94 ? -6.946 -2.238 -2.653 1.00 97.00 94 ALA A N 1
ATOM 790 C CA . ALA A 1 94 ? -7.432 -1.782 -1.352 1.00 97.00 94 ALA A CA 1
ATOM 791 C C . ALA A 1 94 ? -8.902 -2.172 -1.126 1.00 97.00 94 ALA A C 1
ATOM 793 O O . ALA A 1 94 ? -9.265 -2.672 -0.054 1.00 97.00 94 ALA A O 1
ATOM 794 N N . LEU A 1 95 ? -9.747 -2.001 -2.145 1.00 96.44 95 LEU A N 1
ATOM 795 C CA . LEU A 1 95 ? -11.162 -2.365 -2.086 1.00 96.44 95 LEU A CA 1
ATOM 796 C C . LEU A 1 95 ? -11.359 -3.878 -1.990 1.00 96.44 95 LEU A C 1
ATOM 798 O O . LEU A 1 95 ? -12.216 -4.337 -1.232 1.00 96.44 95 LEU A O 1
ATOM 802 N N . GLU A 1 96 ? -10.553 -4.659 -2.707 1.00 97.69 96 GLU A N 1
ATOM 803 C CA . GLU A 1 96 ? -10.560 -6.117 -2.608 1.00 97.69 96 GLU A CA 1
ATOM 804 C C . GLU A 1 96 ? -10.229 -6.583 -1.180 1.00 97.69 96 GLU A C 1
ATOM 806 O O . GLU A 1 96 ? -10.982 -7.367 -0.592 1.00 97.69 96 GLU A O 1
ATOM 811 N N . ILE A 1 97 ? -9.148 -6.054 -0.591 1.00 96.50 97 ILE A N 1
ATOM 812 C CA . ILE A 1 97 ? -8.730 -6.361 0.785 1.00 96.50 97 ILE A CA 1
ATOM 813 C C . ILE A 1 97 ? -9.840 -5.991 1.775 1.00 96.50 97 ILE A C 1
ATOM 815 O O . ILE A 1 97 ? -10.226 -6.816 2.605 1.00 96.50 97 ILE A O 1
ATOM 819 N N . SER A 1 98 ? -10.397 -4.783 1.661 1.00 96.31 98 SER A N 1
ATOM 820 C CA . SER A 1 98 ? -11.476 -4.302 2.531 1.00 96.31 98 SER A CA 1
ATOM 821 C C . SER A 1 98 ? -12.737 -5.169 2.427 1.00 96.31 98 SER A C 1
ATOM 823 O O . SER A 1 98 ? -13.321 -5.566 3.438 1.00 96.31 98 SER A O 1
ATOM 825 N N . LYS A 1 99 ? -13.136 -5.553 1.209 1.00 95.88 99 LYS A N 1
ATOM 826 C CA . LYS A 1 99 ? -14.295 -6.424 0.967 1.00 95.88 99 LYS A CA 1
ATOM 827 C C . LYS A 1 99 ? -14.089 -7.820 1.549 1.00 95.88 99 LYS A C 1
ATOM 829 O O . LYS A 1 99 ? -15.019 -8.388 2.124 1.00 95.88 99 LYS A O 1
ATOM 834 N N . ASN A 1 100 ? -12.891 -8.381 1.406 1.00 94.56 100 ASN A N 1
ATOM 835 C CA . ASN A 1 100 ? -12.558 -9.684 1.974 1.00 94.56 100 ASN A CA 1
ATOM 836 C C . ASN A 1 100 ? -12.536 -9.631 3.508 1.00 94.56 100 ASN A C 1
ATOM 838 O O . ASN A 1 100 ? -13.117 -10.509 4.147 1.00 94.56 100 ASN A O 1
ATOM 842 N N . ALA A 1 101 ? -11.987 -8.563 4.094 1.00 94.12 101 ALA A N 1
ATOM 843 C CA . ALA A 1 101 ? -12.028 -8.323 5.535 1.00 94.12 101 ALA A CA 1
ATOM 844 C C . ALA A 1 101 ? -13.468 -8.23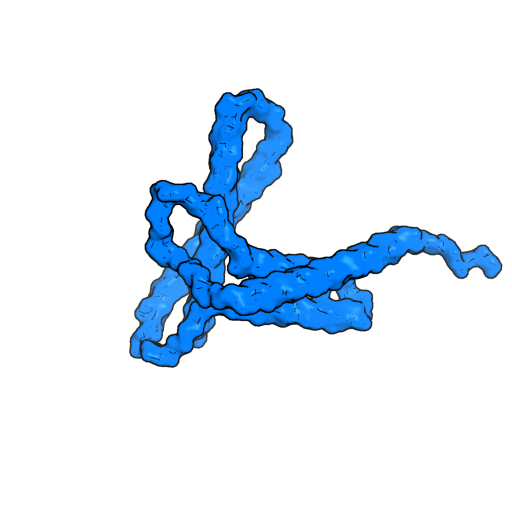2 6.058 1.00 94.12 101 ALA A C 1
ATOM 846 O O . ALA A 1 101 ? -13.808 -8.892 7.035 1.00 94.12 101 ALA A O 1
ATOM 847 N N . ALA A 1 102 ? -14.347 -7.503 5.364 1.00 93.31 102 ALA A N 1
ATOM 848 C CA . ALA A 1 102 ? -15.754 -7.395 5.739 1.00 93.31 102 ALA A CA 1
ATOM 849 C C . ALA A 1 102 ? -16.477 -8.750 5.713 1.00 93.31 102 ALA A C 1
ATOM 851 O O . ALA A 1 102 ? -17.239 -9.053 6.629 1.00 93.31 102 ALA A O 1
ATOM 852 N N . LYS A 1 103 ? -16.209 -9.594 4.707 1.00 93.25 103 LYS A N 1
ATOM 853 C CA . LYS A 1 103 ? -16.759 -10.959 4.644 1.00 93.25 103 LYS A CA 1
ATOM 854 C C . LYS A 1 103 ? -16.279 -11.827 5.809 1.00 93.25 103 LYS A C 1
ATOM 856 O O . LYS A 1 103 ? -17.094 -12.510 6.419 1.00 93.25 103 LYS A O 1
ATOM 861 N N . MET A 1 104 ? -14.984 -11.789 6.120 1.00 90.38 104 MET A N 1
ATOM 862 C CA . MET A 1 104 ? -14.410 -12.528 7.252 1.00 90.38 104 MET A CA 1
ATOM 863 C C . MET A 1 104 ? -14.931 -12.019 8.597 1.00 90.38 104 MET A C 1
ATOM 865 O O . MET A 1 104 ? -15.111 -12.782 9.543 1.00 90.38 104 MET A O 1
ATOM 869 N N . GLU A 1 105 ? -15.215 -10.726 8.693 1.00 90.44 105 GLU A N 1
ATOM 870 C CA . GLU A 1 105 ? -15.766 -10.158 9.910 1.00 90.44 105 GLU A CA 1
ATOM 871 C C . GLU A 1 105 ? -17.203 -10.635 10.168 1.00 90.44 105 GLU A C 1
ATOM 873 O O . GLU A 1 105 ? -17.573 -10.861 11.319 1.00 90.44 105 GLU A O 1
ATOM 878 N N . LEU A 1 106 ? -18.006 -10.849 9.115 1.00 88.62 106 LEU A N 1
ATOM 879 C CA . LEU A 1 106 ? -19.358 -11.413 9.243 1.00 88.62 106 LEU A CA 1
ATOM 880 C C . LEU A 1 106 ? -19.347 -12.835 9.813 1.00 88.62 106 LEU A C 1
ATOM 882 O O . LEU A 1 106 ? -20.279 -13.209 10.521 1.00 88.62 106 LEU A O 1
ATOM 886 N N . THR A 1 107 ? -18.297 -13.615 9.541 1.00 87.69 107 THR A N 1
ATOM 887 C CA . THR A 1 107 ? -18.129 -14.955 10.121 1.00 87.69 107 THR A CA 1
ATOM 888 C C . THR A 1 107 ? -17.586 -14.915 11.552 1.00 87.69 107 THR A C 1
ATOM 890 O O . THR A 1 107 ? -17.525 -15.952 12.204 1.00 87.69 107 THR A O 1
ATOM 893 N N . GLY A 1 108 ? -17.203 -13.737 12.065 1.00 78.62 108 GLY A N 1
ATOM 894 C CA . GLY A 1 108 ? -16.731 -13.536 13.440 1.00 78.62 108 GLY A CA 1
ATOM 895 C C . GLY A 1 108 ? -15.345 -14.121 13.735 1.00 78.62 108 GLY A C 1
ATOM 896 O O . GLY A 1 108 ? -14.923 -14.160 14.889 1.00 78.62 108 GLY A O 1
ATOM 897 N N . THR A 1 109 ? -14.620 -14.575 12.712 1.00 76.38 109 THR A N 1
ATOM 898 C CA . THR A 1 109 ? -13.324 -15.253 12.852 1.00 76.38 109 THR A CA 1
ATOM 899 C C . THR A 1 109 ? -12.163 -14.293 12.612 1.00 76.38 109 THR A C 1
ATOM 901 O O . THR A 1 109 ? -12.189 -13.530 11.652 1.00 76.38 109 THR A O 1
ATOM 904 N N . ASN A 1 110 ? -11.099 -14.389 13.418 1.00 81.38 110 ASN A N 1
ATOM 905 C CA . ASN A 1 110 ? -9.835 -13.665 13.209 1.00 81.38 110 ASN A CA 1
ATOM 906 C C . ASN A 1 110 ? -9.997 -12.137 13.059 1.00 81.38 110 ASN A C 1
ATOM 908 O O . ASN A 1 110 ? -9.529 -11.534 12.091 1.00 81.38 110 ASN A O 1
ATOM 912 N N . LEU A 1 111 ? -10.623 -11.490 14.050 1.00 86.44 111 LEU A N 1
ATOM 913 C CA . LEU A 1 111 ? -10.833 -10.034 14.057 1.00 86.44 111 LEU A CA 1
ATOM 914 C C . LEU A 1 111 ? -9.519 -9.235 13.941 1.00 86.44 111 LEU A C 1
ATOM 916 O O . LEU A 1 111 ? -9.507 -8.202 13.282 1.00 86.44 111 LEU A O 1
ATOM 920 N N . ASN A 1 112 ? -8.405 -9.751 14.477 1.00 88.19 112 ASN A N 1
ATOM 921 C CA . ASN A 1 112 ? -7.067 -9.162 14.304 1.00 88.19 112 ASN A CA 1
ATOM 922 C C . ASN A 1 112 ? -6.644 -9.097 12.829 1.00 88.19 112 ASN A C 1
ATOM 924 O O . ASN A 1 112 ? -6.113 -8.093 12.363 1.00 88.19 112 ASN A O 1
ATOM 928 N N . SER A 1 113 ? -6.893 -10.169 12.073 1.00 90.12 113 SER A N 1
ATOM 929 C CA . SER A 1 113 ? -6.587 -10.218 10.641 1.00 90.12 113 SER A CA 1
ATOM 930 C C . SER A 1 113 ? -7.483 -9.268 9.848 1.00 90.12 113 SER A C 1
ATOM 932 O O . SER A 1 113 ? -7.024 -8.661 8.881 1.00 90.12 113 SER A O 1
ATOM 934 N N . CYS A 1 114 ? -8.737 -9.096 10.276 1.00 92.50 114 CYS A N 1
ATOM 935 C CA . CYS A 1 114 ? -9.645 -8.106 9.697 1.00 92.50 114 CYS A CA 1
ATOM 936 C C . CYS A 1 114 ? -9.153 -6.680 9.978 1.00 92.50 114 CYS A C 1
ATOM 938 O O . CYS A 1 114 ? -9.118 -5.860 9.064 1.00 92.50 114 CYS A O 1
ATOM 940 N N . GLU A 1 115 ? -8.716 -6.398 11.210 1.00 92.69 115 GLU A N 1
ATOM 941 C CA . GLU A 1 115 ? -8.149 -5.103 11.595 1.00 92.69 115 GLU A CA 1
ATOM 942 C C . GLU A 1 115 ? -6.933 -4.755 10.735 1.00 92.69 115 GLU A C 1
ATOM 944 O O . GLU A 1 115 ? -6.883 -3.674 10.145 1.00 92.69 115 GLU A O 1
ATOM 949 N N . LEU A 1 116 ? -5.991 -5.696 10.614 1.00 94.00 116 LEU A N 1
ATOM 950 C CA . LEU A 1 116 ? -4.812 -5.533 9.774 1.00 94.00 116 LEU A CA 1
ATOM 951 C C . LEU A 1 116 ? -5.203 -5.268 8.319 1.00 94.00 116 LEU A C 1
ATOM 953 O O . LEU A 1 116 ? -4.676 -4.347 7.710 1.00 94.00 116 LEU A O 1
ATOM 957 N N . SER A 1 117 ? -6.160 -6.026 7.782 1.00 95.31 117 SER A N 1
ATOM 958 C CA . SER A 1 117 ? -6.610 -5.886 6.394 1.00 95.31 117 SER A CA 1
ATOM 959 C C . SER A 1 117 ? -7.232 -4.513 6.124 1.00 95.31 117 SER A C 1
ATOM 961 O O . SER A 1 117 ? -6.888 -3.865 5.137 1.00 95.31 117 SER A O 1
ATOM 963 N N . TYR A 1 118 ? -8.099 -4.019 7.013 1.00 96.88 118 TYR A N 1
ATOM 964 C CA . TYR A 1 118 ? -8.647 -2.667 6.888 1.00 96.88 118 TYR A CA 1
ATOM 965 C C . TYR A 1 118 ? -7.558 -1.595 6.999 1.00 96.88 118 TYR A C 1
ATOM 967 O O . TYR A 1 118 ? -7.572 -0.643 6.224 1.00 96.88 118 TYR A O 1
ATOM 975 N N . ALA A 1 119 ? -6.600 -1.750 7.919 1.00 96.25 119 ALA A N 1
ATOM 976 C CA . ALA A 1 119 ? -5.474 -0.827 8.033 1.00 96.25 119 ALA A CA 1
ATOM 977 C C . ALA A 1 119 ? -4.619 -0.826 6.757 1.00 96.25 119 ALA A C 1
ATOM 979 O O . ALA A 1 119 ? -4.297 0.239 6.245 1.00 96.25 119 ALA A O 1
ATOM 980 N N . THR A 1 120 ? -4.302 -1.997 6.197 1.00 96.38 120 THR A N 1
ATOM 981 C CA . THR A 1 120 ? -3.584 -2.117 4.920 1.00 96.38 120 THR A CA 1
ATOM 982 C C . THR A 1 120 ? -4.330 -1.417 3.788 1.00 96.38 120 THR A C 1
ATOM 984 O O . THR A 1 120 ? -3.710 -0.663 3.046 1.00 96.38 120 THR A O 1
ATOM 987 N N . ALA A 1 121 ? -5.649 -1.604 3.679 1.00 96.62 121 ALA A N 1
ATOM 988 C CA . ALA A 1 121 ? -6.452 -0.911 2.675 1.00 96.62 121 ALA A CA 1
ATOM 989 C C . ALA A 1 121 ? -6.393 0.619 2.841 1.00 96.62 121 ALA A C 1
ATOM 991 O O . ALA A 1 121 ? -6.258 1.327 1.849 1.00 96.62 121 ALA A O 1
ATOM 992 N N . LEU A 1 122 ? -6.435 1.128 4.079 1.00 96.38 122 LEU A N 1
ATOM 993 C CA . LEU A 1 122 ? -6.292 2.563 4.352 1.00 96.38 122 LEU A CA 1
ATOM 994 C C . LEU A 1 122 ? -4.923 3.092 3.922 1.00 96.38 122 LEU A C 1
ATOM 996 O O . LEU A 1 122 ? -4.883 4.058 3.171 1.00 96.38 122 LEU A O 1
ATOM 1000 N N . TRP A 1 123 ? -3.828 2.428 4.306 1.00 94.94 123 TRP A N 1
ATOM 1001 C CA . TRP A 1 123 ? -2.479 2.836 3.897 1.00 94.94 123 TRP A CA 1
ATOM 1002 C C . TRP A 1 123 ? -2.335 2.900 2.372 1.00 94.94 123 TRP A C 1
ATOM 1004 O O . TRP A 1 123 ? -1.726 3.826 1.850 1.00 94.94 123 TRP A O 1
ATOM 1014 N N . MET A 1 124 ? -2.918 1.940 1.646 1.00 94.56 124 MET A N 1
ATOM 1015 C CA . MET A 1 124 ? -2.891 1.940 0.181 1.00 94.56 124 MET A CA 1
ATOM 1016 C C . MET A 1 124 ? -3.647 3.132 -0.410 1.00 94.56 124 MET A C 1
ATOM 1018 O O . MET A 1 124 ? -3.136 3.759 -1.328 1.00 94.56 124 MET A O 1
ATOM 1022 N N . LEU A 1 125 ? -4.831 3.465 0.117 1.00 94.12 125 LEU A N 1
ATOM 1023 C CA . LEU A 1 125 ? -5.612 4.614 -0.354 1.00 94.12 125 LEU A CA 1
ATOM 1024 C C . LEU A 1 125 ? -4.969 5.954 0.029 1.00 94.12 125 LEU A C 1
ATOM 1026 O O . LEU A 1 125 ? -5.020 6.893 -0.756 1.00 94.12 125 LEU A O 1
ATOM 1030 N N . GLU A 1 126 ? -4.340 6.040 1.202 1.00 92.00 126 GLU A N 1
ATOM 1031 C CA . GLU A 1 126 ? -3.603 7.228 1.648 1.00 92.00 126 GLU A CA 1
ATOM 1032 C C . GLU A 1 126 ? -2.398 7.514 0.750 1.00 92.00 126 GLU A C 1
ATOM 1034 O O . GLU A 1 126 ? -2.188 8.658 0.369 1.00 92.00 126 GLU A O 1
ATOM 1039 N N . VAL A 1 127 ? -1.665 6.479 0.324 1.00 89.94 127 VAL A N 1
ATOM 1040 C CA . VAL A 1 127 ? -0.554 6.617 -0.635 1.00 89.94 127 VAL A CA 1
ATOM 1041 C C . VAL A 1 127 ? -1.007 7.208 -1.974 1.00 89.94 127 VAL A C 1
ATOM 1043 O O . VAL A 1 127 ? -0.219 7.879 -2.637 1.00 89.94 127 VAL A O 1
ATOM 1046 N N . ILE A 1 128 ? -2.257 6.966 -2.379 1.00 89.38 128 ILE A N 1
ATOM 1047 C CA . ILE A 1 128 ? -2.814 7.512 -3.622 1.00 89.38 128 ILE A CA 1
ATOM 1048 C C . ILE A 1 128 ? -3.081 9.022 -3.502 1.00 89.38 128 ILE A C 1
ATOM 1050 O O . ILE A 1 128 ? -2.915 9.751 -4.475 1.00 89.38 128 ILE A O 1
ATOM 1054 N N . ILE A 1 129 ? -3.507 9.486 -2.323 1.00 87.50 129 ILE A N 1
ATOM 1055 C CA . ILE A 1 129 ? -3.870 10.892 -2.074 1.00 87.50 129 ILE A CA 1
ATOM 1056 C C . ILE A 1 129 ? -2.745 11.720 -1.443 1.00 87.50 129 ILE A C 1
ATOM 1058 O O . ILE A 1 129 ? -2.955 12.904 -1.187 1.00 87.50 129 ILE A O 1
ATOM 1062 N N . ASP A 1 130 ? -1.597 11.111 -1.137 1.00 82.06 130 ASP A N 1
ATOM 1063 C CA . ASP A 1 130 ? -0.426 11.804 -0.600 1.00 82.06 130 ASP A CA 1
ATOM 1064 C C . ASP A 1 130 ? 0.157 12.712 -1.689 1.00 82.06 130 ASP A C 1
ATOM 1066 O O . ASP A 1 130 ? 0.999 12.303 -2.488 1.00 82.06 130 ASP A O 1
ATOM 1070 N N . ASP A 1 131 ? -0.341 13.948 -1.740 1.00 64.88 131 ASP A N 1
ATOM 1071 C CA . ASP A 1 131 ? 0.248 15.011 -2.539 1.00 64.88 131 ASP A CA 1
ATOM 1072 C C . ASP A 1 131 ? 1.647 15.273 -1.978 1.00 64.88 131 ASP A C 1
ATOM 1074 O O . ASP A 1 131 ? 1.825 15.453 -0.771 1.00 64.88 131 ASP A O 1
ATOM 1078 N N . ASP A 1 132 ? 2.654 15.217 -2.845 1.00 60.97 132 ASP A N 1
ATOM 1079 C CA . ASP A 1 132 ? 4.058 15.020 -2.491 1.00 60.97 132 ASP A CA 1
ATOM 1080 C C . ASP A 1 132 ? 4.697 16.265 -1.832 1.00 60.97 132 ASP A C 1
ATOM 1082 O O . ASP A 1 132 ? 5.595 16.918 -2.354 1.00 60.97 132 ASP A O 1
ATOM 1086 N N . THR A 1 133 ? 4.221 16.600 -0.632 1.00 48.94 133 THR A N 1
ATOM 1087 C CA . THR A 1 133 ? 4.486 17.818 0.160 1.00 48.94 133 THR A CA 1
ATOM 1088 C C . THR A 1 133 ? 5.939 17.995 0.609 1.00 48.94 133 THR A C 1
ATOM 1090 O O . THR A 1 133 ? 6.259 18.962 1.298 1.00 48.94 133 THR A O 1
ATOM 1093 N N . LEU A 1 134 ? 6.830 17.074 0.236 1.00 47.84 134 LEU A N 1
ATOM 1094 C CA . LEU A 1 134 ? 8.252 17.103 0.577 1.00 47.84 134 LEU A CA 1
ATOM 1095 C C . LEU A 1 134 ? 9.166 17.305 -0.632 1.00 47.84 134 LEU A C 1
ATOM 1097 O O . LEU A 1 134 ? 10.385 17.259 -0.459 1.00 47.84 134 LEU A O 1
ATOM 1101 N N . GLN A 1 135 ? 8.621 17.564 -1.824 1.00 50.03 135 GLN A N 1
ATOM 1102 C CA . GLN A 1 135 ? 9.422 18.147 -2.895 1.00 50.03 135 GLN A CA 1
ATOM 1103 C C . GLN A 1 135 ? 9.803 19.566 -2.465 1.00 50.03 135 GLN A C 1
ATOM 1105 O O . GLN A 1 135 ? 9.043 20.520 -2.599 1.00 50.03 135 GLN A O 1
ATOM 1110 N N . SER A 1 136 ? 10.982 19.695 -1.857 1.00 43.59 136 SER A N 1
ATOM 1111 C CA . SER A 1 136 ? 11.653 20.979 -1.719 1.00 43.59 136 SER A CA 1
ATOM 1112 C C . SER A 1 136 ? 11.677 21.652 -3.089 1.00 43.59 136 SER A C 1
ATOM 1114 O O . SER A 1 136 ? 12.103 21.010 -4.045 1.00 43.59 136 SER A O 1
ATOM 1116 N N . GLU A 1 137 ? 11.286 22.928 -3.163 1.00 47.59 137 GLU A N 1
ATOM 1117 C CA . GLU A 1 137 ? 11.157 23.755 -4.386 1.00 47.59 137 GLU A CA 1
ATOM 1118 C C . GLU A 1 137 ? 12.405 23.785 -5.306 1.00 47.59 137 GLU A C 1
ATOM 1120 O O . GLU A 1 137 ? 12.375 24.395 -6.368 1.00 47.59 137 GLU A O 1
ATOM 1125 N N . ASN A 1 138 ? 13.504 23.131 -4.913 1.00 43.25 138 ASN A N 1
ATOM 1126 C CA . ASN A 1 138 ? 14.803 23.127 -5.581 1.00 43.25 138 ASN A CA 1
ATOM 1127 C C . ASN A 1 138 ? 15.290 21.734 -6.034 1.00 43.25 138 ASN A C 1
ATOM 1129 O O . ASN A 1 138 ? 16.420 21.629 -6.508 1.00 43.25 138 ASN A O 1
ATOM 1133 N N . GLU A 1 139 ? 14.512 20.660 -5.862 1.00 49.09 139 GLU A N 1
ATOM 1134 C CA . GLU A 1 139 ? 14.855 19.362 -6.457 1.00 49.09 139 GLU A CA 1
ATOM 1135 C C . GLU A 1 139 ? 14.182 19.244 -7.828 1.00 49.09 139 GLU A C 1
ATOM 1137 O O . GLU A 1 139 ? 12.959 19.304 -7.928 1.00 49.09 139 GLU A O 1
ATOM 1142 N N . GLU A 1 140 ? 14.991 19.088 -8.882 1.00 45.34 140 GLU A N 1
ATOM 1143 C CA . GLU A 1 140 ? 14.503 18.691 -10.206 1.00 45.34 140 GLU A CA 1
ATOM 1144 C C . GLU A 1 140 ? 13.560 17.488 -10.038 1.00 45.34 140 GLU A C 1
ATOM 1146 O O . GLU A 1 140 ? 13.937 16.529 -9.344 1.00 45.34 140 GLU A O 1
ATOM 1151 N N . PRO A 1 141 ? 12.351 17.513 -10.632 1.00 46.03 141 PRO A N 1
ATOM 1152 C CA . PRO A 1 141 ? 11.455 16.372 -10.577 1.00 46.03 141 PRO A CA 1
ATOM 1153 C C . PRO A 1 141 ? 12.236 15.153 -11.056 1.00 46.03 141 PRO A C 1
ATOM 1155 O O . PRO A 1 141 ? 12.858 15.183 -12.119 1.00 46.03 141 PRO A O 1
ATOM 1158 N N . ILE A 1 142 ? 12.257 14.093 -10.244 1.00 48.06 142 ILE A N 1
ATOM 1159 C CA . ILE A 1 142 ? 12.918 12.844 -10.620 1.00 48.06 142 ILE A CA 1
ATOM 1160 C C . ILE A 1 142 ? 12.332 12.451 -11.974 1.00 48.06 142 ILE A C 1
ATOM 1162 O O . ILE A 1 142 ? 11.140 12.167 -12.071 1.00 48.06 142 ILE A O 1
ATOM 1166 N N . GLN A 1 143 ? 13.147 12.482 -13.027 1.00 35.25 143 GLN A N 1
ATOM 1167 C CA . GLN A 1 143 ? 12.693 12.153 -14.369 1.00 35.25 143 GLN A CA 1
ATOM 1168 C C . GLN A 1 143 ? 12.304 10.667 -14.383 1.00 35.25 143 GLN A C 1
ATOM 1170 O O . GLN A 1 143 ? 13.167 9.789 -14.376 1.00 35.25 143 GLN A O 1
ATOM 1175 N N . GLY A 1 144 ? 10.997 10.398 -14.295 1.00 44.44 144 GLY A N 1
ATOM 1176 C CA . GLY A 1 144 ? 10.425 9.072 -14.029 1.00 44.44 144 GLY A CA 1
ATOM 1177 C C . GLY A 1 144 ? 9.494 8.987 -12.809 1.00 44.44 144 GLY A C 1
ATOM 1178 O O . GLY A 1 144 ? 9.003 7.899 -12.518 1.00 44.44 144 GLY A O 1
ATOM 1179 N N . GLY A 1 145 ? 9.247 10.092 -12.097 1.00 45.66 145 GLY A N 1
ATOM 1180 C CA . GLY A 1 145 ? 8.157 10.197 -11.127 1.00 45.66 145 GLY A CA 1
ATOM 1181 C C . GLY A 1 145 ? 6.810 10.035 -11.829 1.00 45.66 145 GLY A C 1
ATOM 1182 O O . GLY A 1 145 ? 6.586 10.620 -12.888 1.00 45.66 145 GLY A O 1
ATOM 1183 N N . ILE A 1 146 ? 5.937 9.203 -11.264 1.00 53.94 146 ILE A N 1
ATOM 1184 C CA . ILE A 1 146 ? 4.586 8.986 -11.784 1.00 53.94 146 ILE A CA 1
ATOM 1185 C C . ILE A 1 146 ? 3.804 10.267 -11.487 1.00 53.94 146 ILE A C 1
ATOM 1187 O O . ILE A 1 146 ? 3.420 10.513 -10.345 1.00 53.94 146 ILE A O 1
ATOM 1191 N N . GLU A 1 147 ? 3.645 11.118 -12.499 1.00 52.94 147 GLU A N 1
ATOM 1192 C CA . GLU A 1 147 ? 2.798 12.304 -12.413 1.00 52.94 147 GLU A CA 1
ATOM 1193 C C . GLU A 1 147 ? 1.377 11.839 -12.070 1.00 52.94 147 GLU A C 1
ATOM 1195 O O . GLU A 1 147 ? 0.832 10.957 -12.736 1.00 52.94 147 GLU A O 1
ATOM 1200 N N . SER A 1 148 ? 0.810 12.357 -10.976 1.00 58.97 148 SER A N 1
ATOM 1201 C CA . SER A 1 148 ? -0.503 11.913 -10.510 1.00 58.97 148 SER A CA 1
ATOM 1202 C C . SER A 1 148 ? -1.563 12.273 -11.549 1.00 58.97 148 SER A C 1
ATOM 1204 O O . SER A 1 148 ? -1.949 13.432 -11.681 1.00 58.97 148 SER A O 1
ATOM 1206 N N . SER A 1 149 ? -2.049 11.264 -12.270 1.00 66.94 149 SER A N 1
ATOM 1207 C CA . SER A 1 149 ? -3.039 11.417 -13.344 1.00 66.94 149 SER A CA 1
ATOM 1208 C C . SER A 1 149 ? -4.485 11.334 -12.826 1.00 66.94 149 SER A C 1
ATOM 1210 O O . SER A 1 149 ? -5.426 11.175 -13.606 1.00 66.94 149 SER A O 1
ATOM 1212 N N . LEU A 1 150 ? -4.685 11.403 -11.507 1.00 77.06 150 LEU A N 1
ATOM 1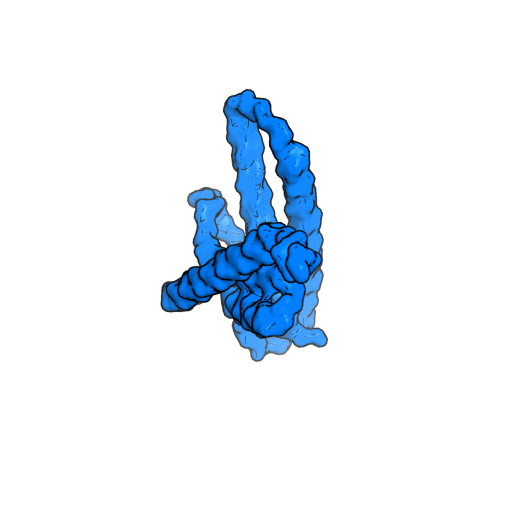213 C CA . LEU A 1 150 ? -5.998 11.280 -10.877 1.00 77.06 150 LEU A CA 1
ATOM 1214 C C . LEU A 1 150 ? -6.855 12.519 -11.089 1.00 77.06 150 LEU A C 1
ATOM 1216 O O . LEU A 1 150 ? -6.501 13.614 -10.641 1.00 77.06 150 LEU A O 1
ATOM 1220 N N . ALA A 1 151 ? -8.038 12.312 -11.665 1.00 83.75 151 ALA A N 1
ATOM 1221 C CA . ALA A 1 151 ? -9.068 13.333 -11.710 1.00 83.75 151 ALA A CA 1
ATOM 1222 C C . ALA A 1 151 ? -9.524 13.712 -10.289 1.00 83.75 151 ALA A C 1
ATOM 1224 O O . ALA A 1 151 ? -9.542 12.888 -9.370 1.00 83.75 151 ALA A O 1
ATOM 1225 N N . GLU A 1 152 ? -9.948 14.963 -10.108 1.00 83.56 152 GLU A N 1
ATOM 1226 C CA . GLU A 1 152 ? -10.440 15.439 -8.808 1.00 83.56 152 GLU A CA 1
ATOM 1227 C C . GLU A 1 152 ? -11.671 14.645 -8.335 1.00 83.56 152 GLU A C 1
ATOM 1229 O O . GLU A 1 152 ? -11.800 14.332 -7.150 1.00 83.56 152 GLU A O 1
ATOM 1234 N N . ASP A 1 153 ? -12.535 14.227 -9.263 1.00 87.75 153 ASP A N 1
ATOM 1235 C CA . ASP A 1 153 ? -13.691 13.379 -8.958 1.00 87.75 153 ASP A CA 1
ATOM 1236 C C . ASP A 1 153 ? -13.268 12.031 -8.348 1.00 87.75 153 ASP A C 1
ATOM 1238 O O . ASP A 1 153 ? -13.855 11.580 -7.357 1.00 87.75 153 ASP A O 1
ATOM 1242 N N . ASP A 1 154 ? -12.195 11.424 -8.863 1.00 89.94 154 ASP A N 1
ATOM 1243 C CA . ASP A 1 154 ? -11.649 10.172 -8.336 1.00 89.94 154 ASP A CA 1
ATOM 1244 C C . ASP A 1 154 ? -11.052 10.373 -6.939 1.00 89.94 154 ASP A C 1
ATOM 1246 O O . ASP A 1 154 ? -11.263 9.552 -6.041 1.00 89.94 154 ASP A O 1
ATOM 1250 N N . ARG A 1 155 ? -10.386 11.511 -6.695 1.00 89.38 155 ARG A N 1
ATOM 1251 C CA . ARG A 1 155 ? -9.878 11.875 -5.360 1.00 89.38 155 ARG A CA 1
ATOM 1252 C C . ARG A 1 155 ? -11.009 11.996 -4.344 1.00 89.38 155 ARG A C 1
ATOM 1254 O O . ARG A 1 155 ? -10.877 11.515 -3.215 1.00 89.38 155 ARG A O 1
ATOM 1261 N N . ILE A 1 156 ? -12.135 12.596 -4.728 1.00 91.56 156 ILE A N 1
ATOM 1262 C CA . ILE A 1 156 ? -13.324 12.696 -3.870 1.00 91.56 156 ILE A CA 1
ATOM 1263 C C . ILE A 1 156 ? -13.876 11.301 -3.555 1.00 91.56 156 ILE A C 1
ATOM 1265 O O . ILE A 1 156 ? -14.239 11.022 -2.407 1.00 91.56 156 ILE A O 1
ATOM 1269 N N . ILE A 1 157 ? -13.929 10.408 -4.546 1.00 93.06 157 ILE A N 1
ATOM 1270 C CA . ILE A 1 157 ? -14.382 9.025 -4.354 1.00 93.06 157 ILE A CA 1
ATOM 1271 C C . ILE A 1 157 ? -13.455 8.286 -3.382 1.00 93.06 157 ILE A C 1
ATOM 1273 O O . ILE A 1 157 ? -13.936 7.669 -2.428 1.00 93.06 157 ILE A O 1
ATOM 1277 N N . ILE A 1 158 ? -12.137 8.383 -3.565 1.00 93.25 158 ILE A N 1
ATOM 1278 C CA . ILE A 1 158 ? -11.146 7.733 -2.697 1.00 93.25 158 ILE A CA 1
ATOM 1279 C C . ILE A 1 158 ? -11.266 8.231 -1.253 1.00 93.25 158 ILE A C 1
ATOM 1281 O O . ILE A 1 158 ? -11.321 7.416 -0.330 1.00 93.25 158 ILE A O 1
ATOM 1285 N N . LYS A 1 159 ? -11.407 9.546 -1.039 1.00 93.62 159 LYS A N 1
ATOM 1286 C CA . LYS A 1 159 ? -11.616 10.132 0.298 1.00 93.62 159 LYS A CA 1
ATOM 1287 C C . LYS A 1 159 ? -12.856 9.559 0.993 1.00 93.62 159 LYS A C 1
ATOM 1289 O O . LYS A 1 159 ? -12.779 9.172 2.158 1.00 93.62 159 LYS A O 1
ATOM 1294 N N . LYS A 1 160 ? -13.974 9.398 0.273 1.00 95.50 160 LYS A N 1
ATOM 1295 C CA . LYS A 1 160 ? -15.189 8.757 0.817 1.00 95.50 160 LYS A CA 1
ATOM 1296 C C . LYS A 1 160 ? -14.942 7.304 1.239 1.00 95.50 160 LYS A C 1
ATOM 1298 O O . LYS A 1 160 ? -15.447 6.865 2.274 1.00 95.50 160 LYS A O 1
ATOM 1303 N N . TYR A 1 161 ? -14.156 6.548 0.470 1.00 95.12 161 TYR A N 1
ATOM 1304 C CA . TYR A 1 161 ? -13.792 5.178 0.844 1.00 95.12 161 TYR A CA 1
ATOM 1305 C C . TYR A 1 161 ? -12.887 5.130 2.079 1.00 95.12 161 TYR A C 1
ATOM 1307 O O . TYR A 1 161 ? -13.114 4.290 2.951 1.00 95.12 161 TYR A O 1
ATOM 1315 N N . ILE A 1 162 ? -11.926 6.049 2.203 1.00 95.94 162 ILE A N 1
ATOM 1316 C CA . ILE A 1 162 ? -11.088 6.189 3.404 1.00 95.94 162 ILE A CA 1
ATOM 1317 C C . ILE A 1 162 ? -11.963 6.433 4.639 1.00 95.94 162 ILE A C 1
ATOM 1319 O O . ILE A 1 162 ? -11.822 5.730 5.643 1.00 95.94 162 ILE A O 1
ATOM 1323 N N . GLU A 1 163 ? -12.917 7.365 4.564 1.00 96.00 163 GLU A N 1
ATOM 1324 C CA . GLU A 1 163 ? -13.848 7.650 5.663 1.00 96.00 163 GLU A CA 1
ATOM 1325 C C . GLU A 1 163 ? -14.675 6.418 6.052 1.00 96.00 163 GLU A C 1
ATOM 1327 O O . GLU A 1 163 ? -14.751 6.060 7.233 1.00 96.00 163 GLU A O 1
ATOM 1332 N N . SER A 1 164 ? -15.245 5.723 5.064 1.00 96.19 164 SER A N 1
ATOM 1333 C CA . SER A 1 164 ? -16.051 4.520 5.288 1.00 96.19 164 SER A CA 1
ATOM 1334 C C . SER A 1 164 ? -15.244 3.388 5.936 1.00 96.19 164 SER A C 1
ATOM 1336 O O . SER A 1 164 ? -15.694 2.778 6.912 1.00 96.19 164 SER A O 1
ATOM 1338 N N . ILE A 1 165 ? -14.046 3.091 5.420 1.00 95.50 165 ILE A N 1
ATOM 1339 C CA . ILE A 1 165 ? -13.184 2.019 5.943 1.00 95.50 165 ILE A CA 1
ATOM 1340 C C . ILE A 1 165 ? -12.673 2.385 7.342 1.00 95.50 165 ILE A C 1
ATOM 1342 O O . ILE A 1 165 ? -12.694 1.545 8.243 1.00 95.50 165 ILE A O 1
ATOM 1346 N N . SER A 1 166 ? -12.295 3.646 7.568 1.00 95.50 166 SER A N 1
ATOM 1347 C CA . SER A 1 166 ? -11.871 4.148 8.880 1.00 95.50 166 SER A CA 1
ATOM 1348 C C . SER A 1 166 ? -12.989 4.036 9.918 1.00 95.50 166 SER A C 1
ATOM 1350 O O . SER A 1 166 ? -12.764 3.548 11.030 1.00 95.50 166 SER A O 1
ATOM 1352 N N . GLY A 1 167 ? -14.222 4.402 9.552 1.00 95.00 167 GLY A N 1
ATOM 1353 C CA . GLY A 1 167 ? -15.401 4.209 10.396 1.00 95.00 167 GLY A CA 1
ATOM 1354 C C . GLY A 1 167 ? -15.607 2.739 10.769 1.00 95.00 167 GLY A C 1
ATOM 1355 O O . GLY A 1 167 ? -15.830 2.411 11.939 1.00 95.00 167 GLY A O 1
ATOM 1356 N N . ARG A 1 168 ? -15.445 1.833 9.798 1.00 93.38 168 ARG A N 1
ATOM 1357 C CA . ARG A 1 168 ? -15.572 0.390 10.029 1.00 93.38 168 ARG A CA 1
ATOM 1358 C C . ARG A 1 168 ? -14.487 -0.164 10.946 1.00 93.38 168 ARG A C 1
ATOM 1360 O O . ARG A 1 168 ? -14.805 -0.947 11.845 1.00 93.38 168 ARG A O 1
ATOM 1367 N N . LEU A 1 169 ? -13.242 0.262 10.744 1.00 93.00 169 LEU A N 1
ATOM 1368 C CA . LEU A 1 169 ? -12.091 -0.109 11.562 1.00 93.00 169 LEU A CA 1
ATOM 1369 C C . LEU A 1 169 ? -12.259 0.364 13.010 1.00 93.00 169 LEU A C 1
ATOM 1371 O O . LEU A 1 169 ? -12.015 -0.400 13.942 1.00 93.00 169 LEU A O 1
ATOM 1375 N N . LYS A 1 170 ? -12.741 1.596 13.218 1.00 93.00 170 LYS A N 1
ATOM 1376 C CA . LYS A 1 170 ? -13.067 2.117 14.555 1.00 93.00 170 LYS A CA 1
ATOM 1377 C C . LYS A 1 170 ? -14.134 1.262 15.238 1.00 93.00 170 LYS A C 1
ATOM 1379 O O . LYS A 1 170 ? -13.931 0.844 16.373 1.00 93.00 170 LYS A O 1
ATOM 1384 N N . ALA A 1 171 ? -15.219 0.933 14.536 1.00 90.62 171 ALA A N 1
ATOM 1385 C CA . ALA A 1 171 ? -16.270 0.069 15.074 1.00 90.62 171 ALA A CA 1
ATOM 1386 C C . ALA A 1 171 ? -15.752 -1.338 15.429 1.00 90.62 171 ALA A C 1
ATOM 1388 O O . ALA A 1 171 ? -16.119 -1.889 16.467 1.00 90.62 171 ALA A O 1
ATOM 1389 N N . LEU A 1 172 ? -14.871 -1.908 14.599 1.00 88.44 172 LEU A N 1
ATOM 1390 C CA . LEU A 1 172 ? -14.215 -3.187 14.873 1.00 88.44 172 LEU A CA 1
ATOM 1391 C C . LEU A 1 172 ? -13.351 -3.116 16.142 1.00 88.44 172 LEU A C 1
ATOM 1393 O O . LEU A 1 172 ? -13.478 -3.974 17.013 1.00 88.44 172 LEU A O 1
ATOM 1397 N N . ARG A 1 173 ? -12.532 -2.069 16.291 1.00 88.94 173 ARG A N 1
ATOM 1398 C CA . ARG A 1 173 ? -11.706 -1.841 17.490 1.00 88.94 173 ARG A CA 1
ATOM 1399 C C . ARG A 1 173 ? -12.544 -1.661 18.751 1.00 88.94 173 ARG A C 1
ATOM 1401 O O . ARG A 1 173 ? -12.192 -2.194 19.799 1.00 88.94 173 ARG A O 1
ATOM 1408 N N . SER A 1 174 ? -13.680 -0.968 18.656 1.00 84.88 174 SER A N 1
ATOM 1409 C CA . SER A 1 174 ? -14.621 -0.848 19.774 1.00 84.88 174 SER A CA 1
ATOM 1410 C C . SER A 1 174 ? -15.177 -2.208 20.197 1.00 84.88 174 SER A C 1
ATOM 1412 O O . SER A 1 174 ? -15.201 -2.500 21.389 1.00 84.88 174 SER A O 1
ATOM 1414 N N . LYS A 1 175 ? -15.556 -3.077 19.249 1.00 79.44 175 LYS A N 1
ATOM 1415 C CA . LYS A 1 175 ? -15.968 -4.460 19.560 1.00 79.44 175 LYS A CA 1
ATOM 1416 C C . LYS A 1 175 ? -14.840 -5.258 20.213 1.00 79.44 175 LYS A C 1
ATOM 1418 O O . LYS A 1 175 ? -15.092 -6.030 21.133 1.00 79.44 175 LYS A O 1
ATOM 1423 N N . PHE A 1 176 ? -13.608 -5.054 19.756 1.00 72.00 176 PHE A N 1
ATOM 1424 C CA . PHE A 1 176 ? -12.434 -5.727 20.299 1.00 72.00 176 PHE A CA 1
ATOM 1425 C C . PHE A 1 176 ? -12.193 -5.351 21.768 1.00 72.00 176 PHE A C 1
ATOM 1427 O O . PHE A 1 176 ? -12.067 -6.236 22.608 1.00 72.00 176 PHE A O 1
ATOM 1434 N N . ASN A 1 177 ? -12.239 -4.055 22.093 1.00 68.50 177 ASN A N 1
ATOM 1435 C CA . ASN A 1 177 ? -12.093 -3.564 23.467 1.00 68.50 177 ASN A CA 1
ATOM 1436 C C . ASN A 1 177 ? -13.241 -3.996 24.390 1.00 68.50 177 ASN A C 1
ATOM 1438 O O . ASN A 1 177 ? -13.024 -4.200 25.576 1.00 68.50 177 ASN A O 1
ATOM 1442 N N . ILE A 1 178 ? -14.462 -4.153 23.875 1.00 63.72 178 ILE A N 1
ATOM 1443 C CA . ILE A 1 178 ? -15.587 -4.656 24.678 1.00 63.72 178 ILE A CA 1
ATOM 1444 C C . ILE A 1 178 ? -15.389 -6.144 25.012 1.00 63.72 178 ILE A C 1
ATOM 1446 O O . ILE A 1 178 ? -15.578 -6.542 26.158 1.00 63.72 178 ILE A O 1
ATOM 1450 N N . ASN A 1 179 ? -14.953 -6.955 24.044 1.00 57.66 179 ASN A N 1
ATOM 1451 C CA . ASN A 1 179 ? -14.743 -8.394 24.236 1.00 57.66 179 ASN A CA 1
ATOM 1452 C C . ASN A 1 179 ? -13.546 -8.725 25.143 1.00 57.66 179 ASN A C 1
ATOM 1454 O O . ASN A 1 179 ? -13.525 -9.789 25.757 1.00 57.66 179 ASN A O 1
ATOM 1458 N N . THR A 1 180 ? -12.552 -7.840 25.253 1.00 56.44 180 THR A N 1
ATOM 1459 C CA . THR A 1 180 ? -11.424 -8.015 26.183 1.00 56.44 180 THR A CA 1
ATOM 1460 C C . THR A 1 180 ? -11.755 -7.598 27.621 1.00 56.44 180 THR A C 1
ATOM 1462 O O . THR A 1 180 ? -11.036 -7.993 28.536 1.00 56.44 180 THR A O 1
ATOM 1465 N N . ILE A 1 181 ? -12.845 -6.848 27.841 1.00 53.06 181 ILE A N 1
ATOM 1466 C CA . ILE A 1 181 ? -13.274 -6.325 29.154 1.00 53.06 181 ILE A CA 1
ATOM 1467 C C . ILE A 1 181 ? -14.394 -7.174 29.791 1.00 53.06 181 ILE A C 1
ATOM 1469 O O . ILE A 1 181 ? -14.837 -6.867 30.891 1.00 53.06 181 ILE A O 1
ATOM 1473 N N . THR A 1 182 ? -14.844 -8.276 29.182 1.00 42.38 182 THR A N 1
ATOM 1474 C CA . THR A 1 182 ? -15.776 -9.213 29.842 1.00 42.38 182 THR A CA 1
ATOM 1475 C C . THR A 1 182 ? -15.028 -10.386 30.493 1.00 42.38 182 THR A C 1
ATOM 1477 O O . THR A 1 182 ? -14.882 -11.432 29.852 1.00 42.38 182 THR A O 1
ATOM 1480 N N . PRO A 1 183 ? -14.554 -10.277 31.752 1.00 44.56 183 PRO A N 1
ATOM 1481 C CA . PRO A 1 183 ? -14.143 -11.438 32.517 1.00 44.56 183 PRO A CA 1
ATOM 1482 C C . PRO A 1 183 ? -15.395 -12.219 32.935 1.00 44.56 183 PRO A C 1
ATOM 1484 O O . PRO A 1 183 ? -16.324 -11.684 33.528 1.00 44.56 183 PRO A O 1
ATOM 1487 N N . VAL A 1 184 ? -15.431 -13.487 32.540 1.00 48.44 184 VAL A N 1
ATOM 1488 C CA . VAL A 1 184 ? -15.836 -14.653 33.344 1.00 48.44 184 VAL A CA 1
ATOM 1489 C C . VAL A 1 184 ? -16.616 -14.358 34.646 1.00 48.44 184 VAL A C 1
ATOM 1491 O O . VAL A 1 184 ? -16.112 -14.622 35.724 1.00 48.44 184 VAL A O 1
ATOM 1494 N N . GLU A 1 185 ? -17.864 -13.890 34.584 1.00 47.81 185 GLU A N 1
ATOM 1495 C CA . GLU A 1 185 ? -18.805 -13.957 35.723 1.00 47.81 185 GLU A CA 1
ATOM 1496 C C . GLU A 1 185 ? -20.255 -14.094 35.233 1.00 47.81 185 GLU A C 1
ATOM 1498 O O . GLU A 1 185 ? -21.059 -13.173 35.338 1.00 47.81 185 GLU A O 1
ATOM 1503 N N . LYS A 1 186 ? -20.619 -15.255 34.667 1.00 44.69 186 LYS A N 1
ATOM 1504 C CA . LYS A 1 186 ? -22.043 -15.637 34.513 1.00 44.69 186 LYS A CA 1
ATOM 1505 C C . LYS A 1 186 ? -22.368 -17.106 34.799 1.00 44.69 186 LYS A C 1
ATOM 1507 O O . LYS A 1 186 ? -23.474 -17.546 34.497 1.00 44.69 186 LYS A O 1
ATOM 1512 N N . HIS A 1 187 ? -21.473 -17.863 35.429 1.00 42.50 187 HIS A N 1
ATOM 1513 C CA . HIS A 1 187 ? -21.784 -19.216 35.902 1.00 42.50 187 HIS A CA 1
ATOM 1514 C C . HIS A 1 187 ? -21.312 -19.411 37.339 1.00 42.50 187 HIS A C 1
ATOM 1516 O O . HIS A 1 187 ? -20.279 -20.024 37.567 1.00 42.50 187 HIS A O 1
ATOM 1522 N N . LEU A 1 188 ? -22.071 -18.844 38.278 1.00 40.19 188 LEU A N 1
ATOM 1523 C CA . LEU A 1 188 ? -22.214 -19.290 39.669 1.00 40.19 188 LEU A CA 1
ATOM 1524 C C . LEU A 1 188 ? -23.373 -18.495 40.296 1.00 40.19 188 LEU A C 1
ATOM 1526 O O . LEU A 1 188 ? -23.171 -17.498 40.983 1.00 40.19 188 LEU A O 1
ATOM 1530 N N . ILE A 1 189 ? -24.598 -18.920 39.981 1.00 45.44 189 ILE A N 1
ATOM 1531 C CA . ILE A 1 189 ? -25.763 -18.826 40.871 1.00 45.44 189 ILE A CA 1
ATOM 1532 C C . ILE A 1 189 ? -26.355 -20.230 40.913 1.00 45.44 189 ILE A C 1
ATOM 1534 O O . ILE A 1 189 ? -26.475 -20.819 39.812 1.00 45.44 189 ILE A O 1
#

InterPro domains:
  IPR022708 Serine/threonine-protein kinase Atg1-like, tMIT domain [PF12063] (5-76)
  IPR048941 ATG1-like, MIT domain 2 [PF21127] (80-175)

Sequence (189 aa):
MDLVLYKEAITLYLKSLEILSKSMKMTSLWWFNQHTNNTSTSNSLRLNLLVQWIRERFNECLTKAEYIKVKLVENDLNDHTEDIFLEKLLYDRALEISKNAAKMELTGTNLNSCELSYATALWMLEVIIDDDTLQSENEEPIQGGIESSLAEDDRIIIKKYIESISGRLKALRSKFNINTITPVEKHLI

Secondary structure (DSSP, 8-state):
--HHHHHHHHHHHHHHHHHHHHHHHHHHHHHHHHHHHT---TTHHHHHHHHHHHHHHHHHHHHHHHHHHHHHHHHTTS--PPP--HHHHHHHHHHHHHHHHHHHHHTT--HHHHHHHHHHHHHHHHHHH---TT--TTSPP-TT-------HHHHHHHHHHHHHHHHHHHHHHHHHHHHHS--S-SS--